Protein 4ONZ (pdb70)

Solvent-accessible surface area: 14057 Å² total

Secondary structure (DSSP, 8-state):
-TT-----BPPTTT--SB-----EEEE---EEEETTSSEEEEEEEEEETTEEEEEEEEE----EEEEEEEESSS---B-SS-SB---SSTTHHHHTTTEEE------TTS-B--EEEE-SS-EEEEEEEBSSSSS-EEEEETTSSHHHHTTTT-----B--EEEEETTEEEE--BTTBB--B-SSSBB-EEBSSSSS-EE---TTS----B---TTSTTSSEEEE-SPEEEETTEEEEEEEEEPPTTTS-TTS-TT-EEEEEEEE-SS-TT-EEEE-SS-SB---SGGG--SS-TT--EEEEEEEEETTEEEEEEEETTTEEEEEEE---GGG--

Foldseek 3Di:
DVLDFDDWFFPPPLPPQFFFDQQWDQALVRGIFSFAHFFWFLWAWFDDPQKIKIWTWGATVHATFTWIDIGNPLRHGTDSDTQFWDHPDDCCCFAPPRIWARDAWAAPVQKIKWIWRCNPQATFIWMWIDRPVRHIHTLAGQACPEPNRPCVRPRFGADAWEWAQDDQWTHGDDAPQWTKWTGWQAIWMWTHNPRGHTYTDADPVRHGHLGGADFAAQQHRIWGFAYHWYAFLQAIKTKTKGAAAPVGYHPVADHRAIAIWIWGAHNNDRSHTDDIDRHGSGGDDDPSLADPVRHSGHKGWHYWTRHPQKIKIWIGGVSHGIGITIGNDCNRRDD

B-factor: mean 26.36, std 9.69, range [12.13, 81.77]

Nearest PDB structures (foldseek):
  4onz-assembly1_A  TM=1.003E+00  e=2.066E-67  Bacteroides ovatus ATCC 8483
  3qc2-assembly1_A  TM=9.804E-01  e=8.019E-49  Bacteroides ovatus ATCC 8483
  3taw-assembly1_A  TM=9.757E-01  e=2.402E-47  Parabacteroides distasonis ATCC 8503
  5a7v-assembly2_B  TM=9.867E-01  e=1.534E-46  Bacteroides thetaiotaomicron
  3qc2-assembly2_B  TM=9.689E-01  e=2.316E-46  Bacteroides ovatus ATCC 8483

Sequence (335 aa):
NNWVIGPFLRPEEGVNPVISPQPTEFYCPRKQQVKWEESDDTFNPAATVKDGKIVVLYRAEDNRTSRVGYAESKDGIEEKRLDNPVLFPAEDNFKDQDWPGGCEDPRVATEDDGLYVLYTAWNRRKKKKARLLAVATSRDLKNNWTKHGLAFDKAYNGRFNNLFCKSGSILTKLKKGGNNQLVIDKVNNGKKYFYWGEHAIYAATSDNLIDWYPVLDEKKNELKIIQPRKGHFDSLLTECGPPAIRTKHGIVLVYNGKNSGKTGDANYPGNAYCAGQLLLDGNDPYKVLDRLDKPFFAPEEAPFEKKSGQYKDGTVFIEGLVYHKKKKLYLYYGCADSQVAVAVCDDVKKLKT

Structure (mmCIF, N/CA/C/O backbone):
data_4ONZ
#
_entry.id   4ONZ
#
_cell.length_a   79.575
_cell.length_b   50.331
_cell.length_c   85.631
_cell.angle_alpha   90.000
_cell.angle_beta   94.380
_cell.angle_gamma   90.000
#
_symmetry.space_group_name_H-M   'C 1 2 1'
#
loop_
_entity.id
_entity.type
_entity.pdbx_description
1 polymer 'putative glycoside hydrolase'
2 non-polymer 'UNKNOWN LIGAND'
3 non-polymer 'CHLORIDE ION'
4 water water
#
loop_
_atom_site.group_PDB
_atom_site.id
_atom_site.type_symbol
_atom_site.label_atom_id
_atom_site.label_alt_id
_atom_site.label_comp_id
_atom_site.label_asym_id
_atom_site.label_entity_id
_atom_site.label_seq_id
_atom_site.pdbx_PDB_ins_code
_atom_site.Cartn_x
_a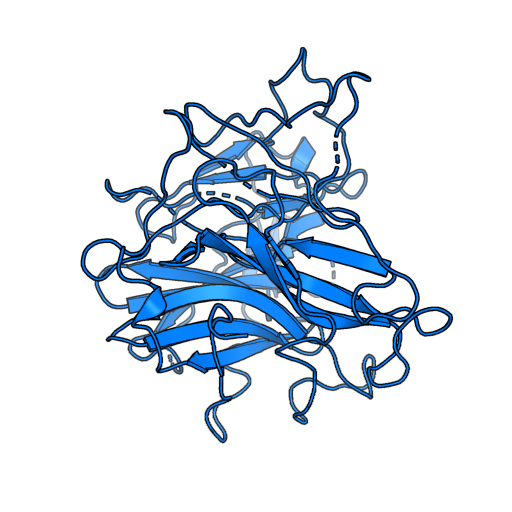tom_site.Cartn_y
_atom_site.Cartn_z
_atom_site.occupancy
_atom_site.B_iso_or_equiv
_atom_site.auth_seq_id
_atom_site.auth_comp_id
_atom_site.auth_asym_id
_atom_site.auth_atom_id
_atom_site.pdbx_PDB_model_num
ATOM 1 N N . ASN A 1 11 ? 3.323 28.808 8.897 1.00 65.44 33 ASN A N 1
ATOM 2 C CA . ASN A 1 11 ? 3.553 27.376 9.270 1.00 66.95 33 ASN A CA 1
ATOM 3 C C . ASN A 1 11 ? 4.171 26.541 8.140 1.00 62.47 33 ASN A C 1
ATOM 4 O O . ASN A 1 11 ? 3.730 25.425 7.860 1.00 63.32 33 ASN A O 1
ATOM 9 N N . ASN A 1 12 ? 5.203 27.093 7.504 1.00 56.46 34 ASN A N 1
ATOM 10 C CA . ASN A 1 12 ? 5.935 26.391 6.447 1.00 51.63 34 ASN A CA 1
ATOM 11 C C . ASN A 1 12 ? 6.877 25.317 7.022 1.00 43.76 34 ASN A C 1
ATOM 12 O O . ASN A 1 12 ? 7.318 24.424 6.298 1.00 43.97 34 ASN A O 1
ATOM 17 N N . TRP A 1 13 ? 7.168 25.416 8.323 1.00 34.13 35 TRP A N 1
ATOM 18 C CA . TRP A 1 13 ? 8.066 24.494 9.022 1.00 30.45 35 TRP A CA 1
ATOM 19 C C . TRP A 1 13 ? 7.377 23.247 9.595 1.00 28.37 35 TRP A C 1
ATOM 20 O O . TRP A 1 13 ? 8.047 22.296 10.004 1.00 27.72 35 TRP A O 1
ATOM 31 N N . VAL A 1 14 ? 6.050 23.254 9.625 1.00 26.75 36 VAL A N 1
ATOM 32 C CA . VAL A 1 14 ? 5.279 22.170 10.227 1.00 27.66 36 VAL A CA 1
ATOM 33 C C . VAL A 1 14 ? 5.381 20.882 9.414 1.00 24.89 36 VAL A C 1
ATOM 34 O O . VAL A 1 14 ? 5.294 20.907 8.198 1.00 24.79 36 VAL A O 1
ATOM 38 N N . ILE A 1 15 ? 5.594 19.762 10.093 1.00 26.10 37 ILE A N 1
ATOM 39 C CA . ILE A 1 15 ? 5.676 18.478 9.411 1.00 25.16 37 ILE A CA 1
ATOM 40 C C . ILE A 1 15 ? 4.255 17.951 9.264 1.00 26.98 37 ILE A C 1
ATOM 41 O O . ILE A 1 15 ? 3.501 17.865 10.243 1.00 28.01 37 ILE A O 1
ATOM 46 N N . GLY A 1 16 ? 3.892 17.616 8.030 1.00 27.99 38 GLY A N 1
ATOM 47 C CA . GLY A 1 16 ? 2.560 17.127 7.719 1.00 27.68 38 GLY A CA 1
ATOM 48 C C . GLY A 1 16 ? 2.091 17.621 6.356 1.00 28.41 38 GLY A C 1
ATOM 49 O O . GLY A 1 16 ? 2.878 18.179 5.601 1.00 30.58 38 GLY A O 1
ATOM 50 N N . PRO A 1 17 ? 0.803 17.426 6.038 1.00 29.10 39 PRO A N 1
ATOM 51 C CA . PRO A 1 17 ? -0.195 16.798 6.903 1.00 28.33 39 PRO A CA 1
ATOM 52 C C . PRO A 1 17 ? -0.077 15.275 6.946 1.00 27.48 39 PRO A C 1
ATOM 53 O O . PRO A 1 17 ? 0.369 14.658 5.970 1.00 28.36 39 PRO A O 1
ATOM 57 N N . PHE A 1 18 ? -0.456 14.688 8.082 1.00 24.34 40 PHE A N 1
ATOM 58 C CA . PHE A 1 18 ? -0.483 13.246 8.249 1.00 22.64 40 PHE A CA 1
ATOM 59 C C . PHE A 1 18 ? -1.925 12.797 8.071 1.00 23.37 40 PHE A C 1
ATOM 60 O O . PHE A 1 18 ? -2.810 13.233 8.812 1.00 22.25 40 PHE A O 1
ATOM 68 N N . LEU A 1 19 ? -2.165 11.936 7.089 1.00 24.15 41 LEU A N 1
ATOM 69 C CA . LEU A 1 19 ? -3.520 11.471 6.799 1.00 25.25 41 LEU A CA 1
ATOM 70 C C . LEU A 1 19 ? -3.688 10.004 7.192 1.00 24.26 41 LEU A C 1
ATOM 71 O O . LEU A 1 19 ? -2.796 9.181 6.950 1.00 22.80 41 LEU A O 1
ATOM 76 N N . ARG A 1 20 ? -4.836 9.689 7.793 1.00 21.69 42 ARG A N 1
ATOM 77 C CA . ARG A 1 20 ? -5.157 8.323 8.192 1.00 23.38 42 ARG A CA 1
ATOM 78 C C . ARG A 1 20 ? -5.564 7.549 6.930 1.00 23.61 42 ARG A C 1
ATOM 79 O O . ARG A 1 20 ? -6.504 7.970 6.255 1.00 23.90 42 ARG A O 1
ATOM 87 N N . PRO A 1 21 ? -4.861 6.442 6.590 1.00 23.23 43 PRO A N 1
ATOM 88 C CA . PRO A 1 21 ? -5.288 5.695 5.396 1.00 24.84 43 PRO A CA 1
ATOM 89 C C . PRO A 1 21 ? -6.657 5.074 5.654 1.00 27.08 43 PRO A C 1
ATOM 90 O O . PRO A 1 21 ? -6.850 4.423 6.686 1.00 26.22 43 PRO A O 1
ATOM 94 N N . GLU A 1 22 ? -7.600 5.273 4.737 1.00 26.97 44 GLU A N 1
ATOM 95 C CA A GLU A 1 22 ? -8.961 4.779 4.941 0.60 28.89 44 GLU A CA 1
ATOM 96 C CA B GLU A 1 22 ? -8.968 4.765 4.906 0.40 29.54 44 GLU A CA 1
ATOM 97 C C . GLU A 1 22 ? -9.031 3.269 5.211 1.00 30.22 44 GLU A C 1
ATOM 98 O O . GLU A 1 22 ? -8.394 2.466 4.533 1.00 32.11 44 GLU A O 1
ATOM 109 N N . GLY A 1 23 ? -9.804 2.918 6.239 1.00 29.78 45 GLY A N 1
ATOM 110 C CA . GLY A 1 23 ? -10.073 1.542 6.625 1.00 30.42 45 GLY A CA 1
ATOM 111 C C . GLY A 1 23 ? -8.989 0.665 7.198 1.00 30.43 45 GLY A C 1
ATOM 112 O O . GLY A 1 23 ? -9.254 -0.499 7.465 1.00 35.46 45 GLY A O 1
ATOM 113 N N . VAL A 1 24 ? -7.782 1.185 7.400 1.00 28.16 46 VAL A N 1
ATOM 114 C CA . VAL A 1 24 ? -6.684 0.338 7.889 1.00 28.32 46 VAL A CA 1
ATOM 115 C C . VAL A 1 24 ? -6.521 0.344 9.405 1.00 24.83 46 VAL A C 1
ATOM 116 O O . VAL A 1 24 ? -5.912 -0.570 9.963 1.00 24.74 46 VAL A O 1
ATOM 120 N N . ASN A 1 25 ? -7.053 1.365 10.073 1.00 23.89 47 ASN A N 1
ATOM 121 C CA . ASN A 1 25 ? -6.862 1.494 11.513 1.00 22.20 47 ASN A CA 1
ATOM 122 C C . ASN A 1 25 ? -7.961 0.896 12.377 1.00 23.27 47 ASN A C 1
ATOM 123 O O . ASN A 1 25 ? -9.134 0.961 12.014 1.00 24.51 47 ASN A O 1
ATOM 128 N N . PRO A 1 26 ? -7.590 0.360 13.556 1.00 22.84 48 PRO A N 1
ATOM 129 C CA . PRO A 1 26 ? -6.239 0.276 14.135 1.00 23.43 48 PRO A CA 1
ATOM 130 C C . PRO A 1 26 ? -5.383 -0.829 13.511 1.00 23.97 48 PRO A C 1
ATOM 131 O O . PRO A 1 26 ? -5.919 -1.839 13.044 1.00 26.47 48 PRO A O 1
ATOM 135 N N . VAL A 1 27 ? -4.067 -0.636 13.504 1.00 23.74 49 VAL A N 1
ATOM 136 C CA . VAL A 1 27 ? -3.141 -1.621 12.930 1.00 24.56 49 VAL A CA 1
ATOM 137 C C . VAL A 1 27 ? -2.661 -2.686 13.938 1.00 23.34 49 VAL A C 1
ATOM 138 O O . VAL A 1 27 ? -2.212 -3.749 13.528 1.00 24.59 49 VAL A O 1
ATOM 142 N N . ILE A 1 28 ? -2.741 -2.398 15.240 1.00 23.33 50 ILE A N 1
ATOM 143 C CA . ILE A 1 28 ? -2.378 -3.358 16.292 1.00 22.37 50 ILE A CA 1
ATOM 144 C C . ILE A 1 28 ? -3.428 -3.275 17.400 1.00 21.83 50 ILE A C 1
ATOM 145 O O . ILE A 1 28 ? -3.660 -2.210 17.961 1.00 19.86 50 ILE A O 1
ATOM 150 N N . SER A 1 29 ? -4.044 -4.414 17.703 1.00 24.05 51 SER A N 1
ATOM 151 C CA . SER A 1 29 ? -5.085 -4.521 18.724 1.00 24.79 51 SER A CA 1
ATOM 152 C C . SER A 1 29 ? -4.747 -5.657 19.694 1.00 21.90 51 SER A C 1
ATOM 153 O O . SER A 1 29 ? -3.961 -6.542 19.356 1.00 20.77 51 SER A O 1
ATOM 156 N N . PRO A 1 30 ? -5.336 -5.629 20.901 1.00 20.76 52 PRO A N 1
ATOM 157 C CA . PRO A 1 30 ? -5.051 -6.674 21.884 1.00 21.59 52 PRO A CA 1
ATOM 158 C C . PRO A 1 30 ? -5.503 -8.071 21.457 1.00 23.80 52 PRO A C 1
ATOM 159 O O . PRO A 1 30 ? -6.427 -8.216 20.642 1.00 23.43 52 PRO A O 1
ATOM 163 N N . GLN A 1 31 ? -4.824 -9.073 22.010 1.00 26.19 53 GLN A N 1
ATOM 164 C CA . GLN A 1 31 ? -5.060 -10.485 21.729 1.00 28.34 53 GLN A CA 1
ATOM 165 C C . GLN A 1 31 ? -4.783 -11.279 23.001 1.00 28.28 53 GLN A C 1
ATOM 166 O O . GLN A 1 31 ? -4.009 -10.827 23.838 1.00 25.08 53 GLN A O 1
ATOM 172 N N . PRO A 1 32 ? -5.352 -12.492 23.124 1.00 29.86 54 PRO A N 1
ATOM 173 C CA . PRO A 1 32 ? -5.114 -13.299 24.327 1.00 28.91 54 PRO A CA 1
ATOM 174 C C . PRO A 1 32 ? -3.823 -14.143 24.276 1.00 27.08 54 PRO A C 1
ATOM 175 O O . PRO A 1 32 ? -3.693 -15.108 25.026 1.00 27.55 54 PRO A O 1
ATOM 179 N N . THR A 1 33 ? -2.881 -13.772 23.411 1.00 26.22 55 THR A N 1
ATOM 180 C CA . THR A 1 33 ? -1.604 -14.479 23.249 1.00 28.20 55 THR A CA 1
ATOM 181 C C . THR A 1 33 ? -0.851 -14.623 24.570 1.00 27.25 55 THR A C 1
ATOM 182 O O . THR A 1 33 ? -0.737 -13.661 25.323 1.00 25.18 55 THR A O 1
ATOM 186 N N . GLU A 1 34 ? -0.312 -15.811 24.828 1.00 28.41 56 GLU A N 1
ATOM 187 C CA . GLU A 1 34 ? 0.418 -16.095 26.069 1.00 28.98 56 GLU A CA 1
ATOM 188 C C . GLU A 1 34 ? 1.925 -16.184 25.899 1.00 28.03 56 GLU A C 1
ATOM 189 O O . GLU A 1 34 ? 2.427 -16.382 24.793 1.00 26.85 56 GLU A O 1
ATOM 195 N N . PHE A 1 35 ? 2.639 -15.977 27.008 1.00 26.95 57 PHE A N 1
ATOM 196 C CA . PHE A 1 35 ? 4.082 -16.213 27.078 1.00 25.73 57 PHE A CA 1
ATOM 197 C C . PHE A 1 35 ? 4.380 -16.586 28.526 1.00 26.42 57 PHE A C 1
ATOM 198 O O . PHE A 1 35 ? 3.603 -16.255 29.430 1.00 25.56 57 PHE A O 1
ATOM 206 N N . TYR A 1 36 ? 5.479 -17.299 28.745 1.00 26.22 58 TYR A N 1
ATOM 207 C CA . TYR A 1 36 ? 5.842 -17.710 30.097 1.00 27.36 58 TYR A CA 1
ATOM 208 C C . TYR A 1 36 ? 6.615 -16.562 30.739 1.00 26.57 58 TYR A C 1
ATOM 209 O O . TYR A 1 36 ? 7.732 -16.257 30.327 1.00 27.00 58 TYR A O 1
ATOM 218 N N . CYS A 1 37 ? 6.005 -15.941 31.744 1.00 25.26 59 CYS A N 1
ATOM 219 C CA . CYS A 1 37 ? 6.588 -14.797 32.439 1.00 24.36 59 CYS A CA 1
ATOM 220 C C . CYS A 1 37 ? 7.583 -15.261 33.487 1.00 22.80 59 CYS A C 1
ATOM 221 O O . CYS A 1 37 ? 7.218 -16.016 34.382 1.00 21.60 59 CYS A O 1
ATOM 224 N N . PRO A 1 38 ? 8.836 -14.786 33.399 1.00 23.93 60 PRO A N 1
ATOM 225 C CA . PRO A 1 38 ? 9.857 -15.186 34.378 1.00 25.47 60 PRO A CA 1
ATOM 226 C C . PRO A 1 38 ? 9.644 -14.552 35.760 1.00 24.87 60 PRO A C 1
ATOM 227 O O . PRO A 1 38 ? 10.179 -15.051 36.750 1.00 28.04 60 PRO A O 1
ATOM 239 N N . ARG A 1 40 ? 6.316 -13.651 37.097 1.00 23.46 62 ARG A N 1
ATOM 240 C CA . ARG A 1 40 ? 5.128 -14.334 37.640 1.00 25.89 62 ARG A CA 1
ATOM 241 C C . ARG A 1 40 ? 5.295 -15.855 37.657 1.00 26.96 62 ARG A C 1
ATOM 242 O O . ARG A 1 40 ? 4.523 -16.544 38.311 1.00 28.67 62 ARG A O 1
ATOM 250 N N . LYS A 1 41 ? 6.244 -16.363 36.874 1.00 26.22 63 LYS A N 1
ATOM 251 C CA . LYS A 1 41 ? 6.542 -17.789 36.810 1.00 28.16 63 LYS A CA 1
ATOM 252 C C . LYS A 1 41 ? 5.289 -18.573 36.445 1.00 29.85 63 LYS A C 1
ATOM 253 O O . LYS A 1 41 ? 4.931 -19.545 37.107 1.00 29.00 63 LYS A O 1
ATOM 259 N N . GLN A 1 42 ? 4.632 -18.112 35.382 1.00 27.91 64 GLN A N 1
ATOM 260 C CA . GLN A 1 42 ? 3.418 -18.723 34.862 1.00 30.17 64 GLN A CA 1
ATOM 261 C C . GLN A 1 42 ? 3.076 -18.107 33.516 1.00 27.69 64 GLN A C 1
ATOM 262 O O . GLN A 1 42 ? 3.630 -17.068 33.142 1.00 25.03 64 GLN A O 1
ATOM 268 N N . GLN A 1 43 ? 2.150 -18.741 32.797 1.00 28.14 65 GLN A N 1
ATOM 269 C CA . GLN A 1 43 ? 1.702 -18.231 31.505 1.00 26.55 65 GLN A CA 1
ATOM 270 C C . GLN A 1 43 ? 0.912 -16.946 31.754 1.00 25.29 65 GLN A C 1
ATOM 271 O O . GLN A 1 43 ? 0.062 -16.892 32.641 1.00 23.31 65 GLN A O 1
ATOM 277 N N . VAL A 1 44 ? 1.195 -15.918 30.958 1.00 24.42 66 VAL A N 1
ATOM 278 C CA . VAL A 1 44 ? 0.564 -14.614 31.116 1.00 22.74 66 VAL A CA 1
ATOM 279 C C . VAL A 1 44 ? 0.063 -14.115 29.770 1.00 22.96 66 VAL A C 1
ATOM 280 O O . VAL A 1 44 ? 0.783 -14.207 28.772 1.00 22.43 66 VAL A O 1
ATOM 284 N N . LYS A 1 45 ? -1.178 -13.624 29.747 1.00 23.84 67 LYS A N 1
ATOM 285 C CA . LYS A 1 45 ? -1.778 -13.038 28.541 1.00 25.04 67 LYS A CA 1
ATOM 286 C C . LYS A 1 45 ? -1.284 -11.594 28.534 1.00 23.03 67 LYS A C 1
ATOM 287 O O . LYS A 1 45 ? -1.968 -10.676 28.970 1.00 20.42 67 LYS A O 1
ATOM 293 N N . TRP A 1 46 ? -0.075 -11.432 28.013 1.00 22.10 68 TRP A N 1
ATOM 294 C CA . TRP A 1 46 ? 0.665 -10.177 28.090 1.00 20.78 68 TRP A CA 1
ATOM 295 C C . TRP A 1 46 ? 0.162 -8.988 27.257 1.00 20.56 68 TRP A C 1
ATOM 296 O O . TRP A 1 46 ? 0.613 -7.866 27.470 1.00 20.91 68 TRP A O 1
ATOM 307 N N . GLU A 1 47 ? -0.752 -9.224 26.320 1.00 21.58 69 GLU A N 1
ATOM 308 C CA . GLU A 1 47 ? -1.287 -8.150 25.466 1.00 20.99 69 GLU A CA 1
ATOM 309 C C . GLU A 1 47 ? -2.807 -8.236 25.338 1.00 22.20 69 GLU A C 1
ATOM 310 O O . GLU A 1 47 ? -3.379 -7.825 24.335 1.00 21.57 69 GLU A O 1
ATOM 316 N N . GLU A 1 48 ? -3.451 -8.736 26.388 1.00 24.41 70 GLU A N 1
ATOM 317 C CA . GLU A 1 48 ? -4.889 -8.968 26.380 1.00 27.31 70 GLU A CA 1
ATOM 318 C C . GLU A 1 48 ? -5.742 -7.713 26.537 1.00 25.99 70 GLU A C 1
ATOM 319 O O . GLU A 1 48 ? -6.840 -7.656 25.988 1.00 28.67 70 GLU A O 1
ATOM 325 N N . SER A 1 49 ? -5.241 -6.712 27.255 1.00 25.14 71 SER A N 1
ATOM 326 C CA . SER A 1 49 ? -6.016 -5.492 27.558 1.00 27.60 71 SER A CA 1
ATOM 327 C C . SER A 1 49 ? -5.824 -4.348 26.587 1.00 25.89 71 SER A C 1
ATOM 328 O O . SER A 1 49 ? -6.794 -3.727 26.166 1.00 26.65 71 SER A O 1
ATOM 331 N N . ASP A 1 50 ? -4.568 -4.048 26.257 1.00 23.78 72 ASP A N 1
ATOM 332 C CA A ASP A 1 50 ? -4.279 -2.959 25.331 0.50 22.23 72 ASP A CA 1
ATOM 333 C CA B ASP A 1 50 ? -4.220 -2.891 25.421 0.50 21.78 72 ASP A CA 1
ATOM 334 C C . ASP A 1 50 ? -2.931 -3.121 24.644 1.00 21.33 72 ASP A C 1
ATOM 335 O O . ASP A 1 50 ? -2.032 -3.794 25.142 1.00 19.04 72 ASP A O 1
ATOM 344 N N . THR A 1 51 ? -2.833 -2.531 23.457 1.00 18.80 73 THR A N 1
ATOM 345 C CA . THR A 1 51 ? -1.623 -2.573 22.630 1.00 17.99 73 THR A CA 1
ATOM 346 C C . THR A 1 51 ? -1.542 -1.146 22.120 1.00 18.51 73 THR A C 1
ATOM 347 O O . THR A 1 51 ? -2.267 -0.771 21.219 1.00 18.00 73 THR A O 1
ATOM 351 N N . PHE A 1 52 ? -0.675 -0.342 22.713 1.00 19.34 74 PHE A N 1
ATOM 352 C CA . PHE A 1 52 ? -0.682 1.088 22.418 1.00 17.56 74 PHE A CA 1
ATOM 353 C C . PHE A 1 52 ? 0.704 1.724 22.549 1.00 17.12 74 PHE A C 1
ATOM 354 O O . PHE A 1 52 ? 1.707 1.039 22.385 1.00 17.26 74 PHE A O 1
ATOM 362 N N . ASN A 1 53 ? 0.736 3.033 22.783 1.00 16.73 75 ASN A N 1
ATOM 363 C CA . ASN A 1 53 ? 1.943 3.830 22.965 1.00 18.05 75 ASN A CA 1
ATOM 364 C C . ASN A 1 53 ? 3.173 3.187 22.352 1.00 18.73 75 ASN A C 1
ATOM 365 O O . ASN A 1 53 ? 4.000 2.615 23.060 1.00 18.76 75 ASN A O 1
ATOM 370 N N . PRO A 1 54 ? 3.277 3.273 21.003 1.00 16.07 76 PRO A N 1
ATOM 371 C CA . PRO A 1 54 ? 4.300 2.587 20.245 1.00 17.23 76 PRO A CA 1
ATOM 372 C C . PRO A 1 54 ? 5.523 3.389 19.807 1.00 17.45 76 PRO A C 1
ATOM 373 O O . PRO A 1 54 ? 5.400 4.556 19.436 1.00 18.76 76 PRO A O 1
ATOM 377 N N . ALA A 1 55 ? 6.688 2.745 19.857 1.00 16.23 77 ALA A N 1
ATOM 378 C CA . ALA A 1 55 ? 7.881 3.293 19.246 1.00 16.17 77 ALA A CA 1
ATOM 379 C C . ALA A 1 55 ? 7.821 2.737 17.827 1.00 17.02 77 ALA A C 1
ATOM 380 O O . ALA A 1 55 ? 7.072 1.791 17.568 1.00 18.05 77 ALA A O 1
ATOM 382 N N . ALA A 1 56 ? 8.561 3.342 16.900 1.00 18.48 78 ALA A N 1
ATOM 383 C CA . ALA A 1 56 ? 8.674 2.800 15.543 1.00 20.07 78 ALA A CA 1
ATOM 384 C C . ALA A 1 56 ? 10.064 3.078 14.988 1.00 20.45 78 ALA A C 1
ATOM 385 O O . ALA A 1 56 ? 10.674 4.107 15.290 1.00 23.58 78 ALA A O 1
ATOM 387 N N . THR A 1 57 ? 10.568 2.149 14.187 1.00 20.14 79 THR A N 1
ATOM 388 C CA . THR A 1 57 ? 11.879 2.307 13.576 1.00 21.46 79 THR A CA 1
ATOM 389 C C . THR A 1 57 ? 11.894 1.484 12.285 1.00 21.71 79 THR A C 1
ATOM 390 O O . THR A 1 57 ? 10.864 0.933 11.888 1.00 20.97 79 THR A O 1
ATOM 394 N N . VAL A 1 58 ? 13.040 1.430 11.625 1.00 23.21 80 VAL A N 1
ATOM 395 C CA . VAL A 1 58 ? 13.184 0.680 10.384 1.00 25.48 80 VAL A CA 1
ATOM 396 C C . VAL A 1 58 ? 14.397 -0.229 10.501 1.00 26.47 80 VAL A C 1
ATOM 397 O O . VAL A 1 58 ? 15.380 0.125 11.147 1.00 25.95 80 VAL A O 1
ATOM 401 N N . LYS A 1 59 ? 14.309 -1.404 9.888 1.00 27.10 81 LYS A N 1
ATOM 402 C CA . LYS A 1 59 ? 15.424 -2.337 9.818 1.00 27.70 81 LYS A CA 1
ATOM 403 C C . LYS A 1 59 ? 15.275 -3.166 8.550 1.00 28.16 81 LYS A C 1
ATOM 404 O O . LYS A 1 59 ? 14.195 -3.687 8.277 1.00 27.19 81 LYS A O 1
ATOM 410 N N . ASP A 1 60 ? 16.346 -3.254 7.772 1.00 31.41 82 ASP A N 1
ATOM 411 C CA . ASP A 1 60 ? 16.358 -4.087 6.564 1.00 34.26 82 ASP A CA 1
ATOM 412 C C . ASP A 1 60 ? 15.172 -3.797 5.652 1.00 34.68 82 ASP A C 1
ATOM 413 O O . ASP A 1 60 ? 14.501 -4.714 5.174 1.00 37.92 82 ASP A O 1
ATOM 418 N N . GLY A 1 61 ? 14.903 -2.514 5.436 1.00 33.23 83 GLY A N 1
ATOM 419 C CA . GLY A 1 61 ? 13.804 -2.086 4.570 1.00 34.18 83 GLY A CA 1
ATOM 420 C C . GLY A 1 61 ? 12.394 -2.280 5.106 1.00 33.34 83 GLY A C 1
ATOM 421 O O . GLY A 1 61 ? 11.428 -2.015 4.391 1.00 32.92 83 GLY A O 1
ATOM 422 N N . LYS A 1 62 ? 12.265 -2.731 6.354 1.00 30.52 84 LYS A N 1
ATOM 423 C CA . LYS A 1 62 ? 10.966 -2.949 6.964 1.00 31.28 84 LYS A CA 1
ATOM 424 C C . LYS A 1 62 ? 10.724 -2.028 8.153 1.00 27.28 84 LYS A C 1
ATOM 425 O O . LYS A 1 62 ? 11.642 -1.694 8.885 1.00 26.78 84 LYS A O 1
ATOM 431 N N . ILE A 1 63 ? 9.468 -1.641 8.324 1.00 24.86 85 ILE A N 1
ATOM 432 C CA . ILE A 1 63 ? 9.045 -0.833 9.444 1.00 23.57 85 ILE A CA 1
ATOM 433 C C . ILE A 1 63 ? 8.797 -1.778 10.618 1.00 24.52 85 ILE A C 1
ATOM 434 O O . ILE A 1 63 ? 8.163 -2.833 10.462 1.00 24.79 85 ILE A O 1
ATOM 439 N N . VAL A 1 64 ? 9.320 -1.408 11.781 1.00 21.75 86 VAL A N 1
ATOM 440 C CA . VAL A 1 64 ? 9.118 -2.192 12.989 1.00 21.74 86 VAL A CA 1
ATOM 441 C C . VAL A 1 64 ? 8.443 -1.309 14.019 1.00 20.86 86 VAL A C 1
ATOM 442 O O . VAL A 1 64 ? 8.886 -0.187 14.264 1.00 19.80 86 VAL A O 1
ATOM 446 N N . VAL A 1 65 ? 7.358 -1.814 14.598 1.00 21.46 87 VAL A N 1
ATOM 447 C CA . VAL A 1 65 ? 6.614 -1.104 15.619 1.00 20.07 87 VAL A CA 1
ATOM 448 C C . VAL A 1 65 ? 6.780 -1.887 16.910 1.00 19.11 87 VAL A C 1
ATOM 449 O O . VAL A 1 65 ? 6.548 -3.096 16.949 1.00 21.11 87 VAL A O 1
ATOM 453 N N . LEU A 1 66 ? 7.217 -1.184 17.952 1.00 19.04 88 LEU A N 1
ATOM 454 C CA . LEU A 1 66 ? 7.462 -1.756 19.271 1.00 18.78 88 LEU A CA 1
ATOM 455 C C . LEU A 1 66 ? 6.397 -1.149 20.192 1.00 18.02 88 LEU A C 1
ATOM 456 O O . LEU A 1 66 ? 6.489 -0.002 20.614 1.00 16.31 88 LEU A O 1
ATOM 461 N N . TYR A 1 67 ? 5.373 -1.931 20.480 1.00 16.96 89 TYR A N 1
ATOM 462 C CA . TYR A 1 67 ? 4.218 -1.429 21.204 1.00 16.66 89 TYR A CA 1
ATOM 463 C C . TYR A 1 67 ? 4.139 -1.785 22.675 1.00 16.77 89 TYR A C 1
ATOM 464 O O . TYR A 1 67 ? 4.517 -2.869 23.078 1.00 16.16 89 TYR A O 1
ATOM 473 N N . ARG A 1 68 ? 3.638 -0.843 23.475 1.00 15.47 90 ARG A N 1
ATOM 474 C CA . ARG A 1 68 ? 3.333 -1.120 24.857 1.00 15.54 90 ARG A CA 1
ATOM 475 C C . ARG A 1 68 ? 2.133 -2.067 24.921 1.00 16.92 90 ARG A C 1
ATOM 476 O O . ARG A 1 68 ? 1.115 -1.819 24.276 1.00 17.98 90 ARG A O 1
ATOM 484 N N . ALA A 1 69 ? 2.253 -3.135 25.704 1.00 14.84 91 ALA A N 1
ATOM 485 C CA . ALA A 1 69 ? 1.178 -4.103 25.871 1.00 16.23 91 ALA A CA 1
ATOM 486 C C . ALA A 1 69 ? 0.905 -4.311 27.342 1.00 17.82 91 ALA A C 1
ATOM 487 O O . ALA A 1 69 ? 1.850 -4.423 28.129 1.00 15.05 91 ALA A O 1
ATOM 489 N N . GLU A 1 70 ? -0.376 -4.365 27.714 1.00 19.93 92 GLU A N 1
ATOM 490 C CA . GLU A 1 70 ? -0.762 -4.636 29.098 1.00 22.25 92 GLU A CA 1
ATOM 491 C C . GLU A 1 70 ? -1.578 -5.915 29.222 1.00 25.10 92 GLU A C 1
ATOM 492 O O . GLU A 1 70 ? -2.425 -6.217 28.368 1.00 25.53 92 GLU A O 1
ATOM 498 N N . ASP A 1 71 ? -1.310 -6.642 30.306 1.00 28.89 93 ASP A N 1
ATOM 499 C CA . ASP A 1 71 ? -1.997 -7.897 30.629 1.00 37.31 93 ASP A CA 1
ATOM 500 C C . ASP A 1 71 ? -3.263 -7.620 31.462 1.00 40.70 93 ASP A C 1
ATOM 501 O O . ASP A 1 71 ? -3.645 -6.457 31.644 1.00 40.29 93 ASP A O 1
ATOM 506 N N . ASN A 1 72 ? -3.912 -8.683 31.939 1.00 51.26 94 ASN A N 1
ATOM 507 C CA . ASN A 1 72 ? -5.106 -8.576 32.789 1.00 60.01 94 ASN A CA 1
ATOM 508 C C . ASN A 1 72 ? -4.845 -7.800 34.083 1.00 62.68 94 ASN A C 1
ATOM 509 O O . ASN A 1 72 ? -4.313 -8.342 35.055 1.00 66.46 94 ASN A O 1
ATOM 514 N N . ARG A 1 80 ? -1.652 -4.006 36.801 1.00 43.95 102 ARG A N 1
ATOM 515 C CA . ARG A 1 80 ? -1.183 -4.556 35.525 1.00 36.47 102 ARG A CA 1
ATOM 516 C C . ARG A 1 80 ? 0.327 -4.460 35.348 1.00 28.62 102 ARG A C 1
ATOM 517 O O . ARG A 1 80 ? 0.997 -3.748 36.081 1.00 29.17 102 ARG A O 1
ATOM 525 N N . THR A 1 81 ? 0.846 -5.194 34.367 1.00 23.55 103 THR A N 1
ATOM 526 C CA . THR A 1 81 ? 2.266 -5.153 34.024 1.00 19.71 103 THR A CA 1
ATOM 527 C C . THR A 1 81 ? 2.379 -4.784 32.542 1.00 19.92 103 THR A C 1
ATOM 528 O O . THR A 1 81 ? 1.658 -5.332 31.706 1.00 19.38 103 THR A O 1
ATOM 532 N N . SER A 1 82 ? 3.259 -3.834 32.238 1.00 18.68 104 SER A N 1
ATOM 533 C CA . SER A 1 82 ? 3.517 -3.416 30.854 1.00 18.37 104 SER A CA 1
ATOM 534 C C . SER A 1 82 ? 4.719 -4.156 30.285 1.00 17.31 104 SER A C 1
ATOM 535 O O . SER A 1 82 ? 5.746 -4.330 30.962 1.00 17.34 104 SER A O 1
ATOM 538 N N . ARG A 1 83 ? 4.578 -4.606 29.045 1.00 17.54 105 ARG A N 1
ATOM 539 C CA . ARG A 1 83 ? 5.671 -5.241 28.318 1.00 17.41 105 ARG A CA 1
ATOM 540 C C . ARG A 1 83 ? 5.671 -4.689 26.886 1.00 16.79 105 ARG A C 1
ATOM 541 O O . ARG A 1 83 ? 4.662 -4.169 26.413 1.00 20.14 105 ARG A O 1
ATOM 549 N N . VAL A 1 84 ? 6.801 -4.789 26.200 1.00 16.79 106 VAL A N 1
ATOM 550 C CA . VAL A 1 84 ? 6.917 -4.277 24.834 1.00 16.03 106 VAL A CA 1
ATOM 551 C C . VAL A 1 84 ? 6.856 -5.404 23.794 1.00 16.42 106 VAL A C 1
ATOM 552 O O . VAL A 1 84 ? 7.604 -6.377 23.869 1.00 15.97 106 VAL A O 1
ATOM 556 N N . GLY A 1 85 ? 5.950 -5.244 22.837 1.00 17.08 107 GLY A N 1
ATOM 557 C CA . GLY A 1 85 ? 5.760 -6.204 21.751 1.00 17.11 107 GLY A CA 1
ATOM 558 C C . GLY A 1 85 ? 6.454 -5.732 20.493 1.00 17.21 107 GLY A C 1
ATOM 559 O O . GLY A 1 85 ? 6.754 -4.551 20.344 1.00 18.31 107 GLY A O 1
ATOM 560 N N . TYR A 1 86 ? 6.656 -6.664 19.573 1.00 18.64 108 TYR A N 1
ATOM 561 C CA . TYR A 1 86 ? 7.313 -6.422 18.298 1.00 19.87 108 TYR A CA 1
ATOM 562 C C . TYR A 1 86 ? 6.344 -6.728 17.156 1.00 21.05 108 TYR A C 1
ATOM 563 O O . TYR A 1 86 ? 5.675 -7.760 17.165 1.00 22.37 108 TYR A O 1
ATOM 572 N N . ALA A 1 87 ? 6.257 -5.804 16.202 1.00 20.43 109 ALA A N 1
ATOM 573 C CA . ALA A 1 87 ? 5.475 -5.987 14.985 1.00 22.13 109 ALA A CA 1
ATOM 574 C C . ALA A 1 87 ? 6.354 -5.530 13.821 1.00 23.85 109 ALA A C 1
ATOM 575 O O . ALA A 1 87 ? 7.038 -4.509 13.916 1.00 23.41 109 ALA A O 1
ATOM 577 N N . GLU A 1 88 ? 6.339 -6.307 12.742 1.00 26.09 110 GLU A N 1
ATOM 578 C CA . GLU A 1 88 ? 7.144 -6.054 11.550 1.00 27.38 110 GLU A CA 1
ATOM 579 C C . GLU A 1 88 ? 6.206 -5.805 10.363 1.00 27.06 110 GLU A C 1
ATOM 580 O O . GLU A 1 88 ? 5.184 -6.483 10.226 1.00 26.91 110 GLU A O 1
ATOM 586 N N . SER A 1 89 ? 6.556 -4.838 9.510 1.00 26.30 111 SER A N 1
ATOM 587 C CA . SER A 1 89 ? 5.685 -4.415 8.422 1.00 28.31 111 SER A CA 1
ATOM 588 C C . SER A 1 89 ? 6.413 -4.034 7.140 1.00 31.77 111 SER A C 1
ATOM 589 O O . SER A 1 89 ? 7.349 -3.241 7.154 1.00 29.50 111 SER A O 1
ATOM 592 N N . LYS A 1 90 ? 5.928 -4.572 6.024 1.00 36.04 112 LYS A N 1
ATOM 593 C CA . LYS A 1 90 ? 6.495 -4.306 4.706 1.00 39.46 112 LYS A CA 1
ATOM 594 C C . LYS A 1 90 ? 6.147 -2.907 4.212 1.00 37.31 112 LYS A C 1
ATOM 595 O O . LYS A 1 90 ? 6.991 -2.210 3.646 1.00 37.24 112 LYS A O 1
ATOM 601 N N . ASP A 1 91 ? 4.893 -2.517 4.447 1.00 34.05 113 ASP A N 1
ATOM 602 C CA . ASP A 1 91 ? 4.311 -1.268 3.944 1.00 34.84 113 ASP A CA 1
ATOM 603 C C . ASP A 1 91 ? 3.898 -0.236 5.010 1.00 31.45 113 ASP A C 1
ATOM 604 O O . ASP A 1 91 ? 3.410 0.843 4.667 1.00 29.84 113 ASP A O 1
ATOM 609 N N . GLY A 1 92 ? 4.081 -0.569 6.286 1.00 27.89 114 GLY A N 1
ATOM 610 C CA . GLY A 1 92 ? 3.715 0.329 7.382 1.00 27.42 114 GLY A CA 1
ATOM 611 C C . GLY A 1 92 ? 2.288 0.145 7.869 1.00 27.08 114 GLY A C 1
ATOM 612 O O . GLY A 1 92 ? 1.887 0.791 8.841 1.00 26.74 114 GLY A O 1
ATOM 613 N N . ILE A 1 93 ? 1.546 -0.759 7.218 1.00 26.45 115 ILE A N 1
ATOM 614 C CA . ILE A 1 93 ? 0.128 -1.010 7.504 1.00 29.24 115 ILE A CA 1
ATOM 615 C C . ILE A 1 93 ? -0.096 -2.421 8.050 1.00 30.96 115 ILE A C 1
ATOM 616 O O . ILE A 1 93 ? -0.626 -2.585 9.143 1.00 31.12 115 ILE A O 1
ATOM 621 N N . GLU A 1 94 ? 0.278 -3.432 7.268 1.00 32.78 116 GLU A N 1
ATOM 622 C CA A GLU A 1 94 ? 0.135 -4.816 7.709 0.50 34.42 116 GLU A CA 1
ATOM 623 C CA B GLU A 1 94 ? 0.171 -4.834 7.674 0.50 35.16 116 GLU A CA 1
ATOM 624 C C . GLU A 1 94 ? 1.228 -5.126 8.735 1.00 34.42 116 GLU A C 1
ATOM 625 O O . GLU A 1 94 ? 2.378 -4.740 8.567 1.00 36.77 116 GLU A O 1
ATOM 644 N N . LYS A 1 96 ? 3.129 -8.066 11.262 1.00 28.60 118 LYS A N 1
ATOM 645 C CA . LYS A 1 96 ? 3.422 -9.458 11.604 1.00 30.65 118 LYS A CA 1
ATOM 646 C C . LYS A 1 96 ? 4.009 -9.391 13.011 1.00 30.09 118 LYS A C 1
ATOM 647 O O . LYS A 1 96 ? 5.095 -8.835 13.204 1.00 28.81 118 LYS A O 1
ATOM 653 N N . ARG A 1 97 ? 3.291 -9.948 13.985 1.00 27.74 119 ARG A N 1
ATOM 654 C CA . ARG A 1 97 ? 3.684 -9.871 15.392 1.00 28.34 119 ARG A CA 1
ATOM 655 C C . ARG A 1 97 ? 4.279 -11.161 15.955 1.00 29.25 119 ARG A C 1
ATOM 656 O O . ARG A 1 97 ? 3.957 -1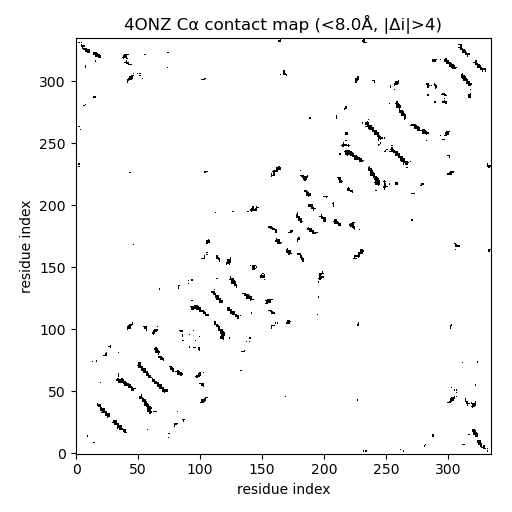2.246 15.500 1.00 29.06 119 ARG A O 1
ATOM 664 N N . LEU A 1 98 ? 5.161 -11.019 16.944 1.00 30.04 120 LEU A N 1
ATOM 665 C CA . LEU A 1 98 ? 5.760 -12.160 17.631 1.00 31.12 120 LEU A CA 1
ATOM 666 C C . LEU A 1 98 ? 4.857 -12.533 18.797 1.00 34.72 120 LEU A C 1
ATOM 667 O O . LEU A 1 98 ? 4.246 -11.658 19.430 1.00 32.02 120 LEU A O 1
ATOM 672 N N . ASP A 1 99 ? 4.784 -13.828 19.086 1.00 33.19 121 ASP A N 1
ATOM 673 C CA . ASP A 1 99 ? 3.968 -14.327 20.196 1.00 35.48 121 ASP A CA 1
ATOM 674 C C . ASP A 1 99 ? 4.527 -13.979 21.573 1.00 33.67 121 ASP A C 1
ATOM 675 O O . ASP A 1 99 ? 3.788 -14.007 22.555 1.00 33.57 121 ASP A O 1
ATOM 680 N N . ASN A 1 100 ? 5.823 -13.690 21.653 1.00 29.09 122 ASN A N 1
ATOM 681 C CA . ASN A 1 100 ? 6.441 -13.299 22.915 1.00 28.96 122 ASN A CA 1
ATOM 682 C C . ASN A 1 100 ? 6.836 -11.832 22.901 1.00 26.40 122 ASN A C 1
ATOM 683 O O . ASN A 1 100 ? 7.272 -11.324 21.871 1.00 24.97 122 ASN A O 1
ATOM 688 N N . PRO A 1 101 ? 6.727 -11.152 24.059 1.00 23.91 123 PRO A N 1
ATOM 689 C CA . PRO A 1 101 ? 7.143 -9.753 24.108 1.00 22.70 123 PRO A CA 1
ATOM 690 C C . PRO A 1 101 ? 8.653 -9.688 24.031 1.00 21.38 123 PRO A C 1
ATOM 691 O O . PRO A 1 101 ? 9.322 -10.691 24.304 1.00 22.33 123 PRO A O 1
ATOM 695 N N . VAL A 1 102 ? 9.192 -8.527 23.679 1.00 20.66 124 VAL A N 1
ATOM 696 C CA . VAL A 1 102 ? 10.646 -8.386 23.529 1.00 19.08 124 VAL A CA 1
ATOM 697 C C . VAL A 1 102 ? 11.339 -7.584 24.627 1.00 18.49 124 VAL A C 1
ATOM 698 O O . VAL A 1 102 ? 12.569 -7.539 24.659 1.00 18.16 124 VAL A O 1
ATOM 702 N N . LEU A 1 103 ? 10.572 -6.924 25.499 1.00 17.87 125 LEU A N 1
ATOM 703 C CA . LEU A 1 103 ? 11.135 -6.216 26.658 1.00 16.28 125 LEU A CA 1
ATOM 704 C C . LEU A 1 103 ? 10.108 -6.363 27.765 1.00 15.96 125 LEU A C 1
ATOM 705 O O . LEU A 1 103 ? 8.943 -5.995 27.597 1.00 15.82 125 LEU A O 1
ATOM 710 N N . PHE A 1 104 ? 10.548 -6.912 28.885 1.00 16.97 126 PHE A N 1
ATOM 711 C CA . PHE A 1 104 ? 9.662 -7.224 29.990 1.00 17.75 126 PHE A CA 1
ATOM 712 C C . PHE A 1 104 ? 10.435 -7.394 31.283 1.00 18.62 126 PHE A C 1
ATOM 713 O O . PHE A 1 104 ? 11.653 -7.579 31.251 1.00 19.58 126 PHE A O 1
ATOM 721 N N . PRO A 1 105 ? 9.738 -7.323 32.432 1.00 19.57 127 PRO A N 1
ATOM 722 C CA . PRO A 1 105 ? 10.464 -7.589 33.668 1.00 20.61 127 PRO A CA 1
ATOM 723 C C . PRO A 1 105 ? 10.952 -9.039 33.642 1.00 21.14 127 PRO A C 1
ATOM 724 O O . PRO A 1 105 ? 10.202 -9.927 33.245 1.00 20.81 127 PRO A O 1
ATOM 728 N N . ALA A 1 106 ? 12.211 -9.251 34.016 1.00 20.63 128 ALA A N 1
ATOM 729 C CA . ALA A 1 106 ? 12.829 -10.569 33.941 1.00 21.97 128 ALA A CA 1
ATOM 730 C C . ALA A 1 106 ? 13.759 -10.850 35.117 1.00 21.85 128 ALA A C 1
ATOM 731 O O . ALA A 1 106 ? 13.874 -10.045 36.039 1.00 20.53 128 ALA A O 1
ATOM 733 N N . GLU A 1 107 ? 14.382 -12.029 35.096 1.00 22.58 129 GLU A N 1
ATOM 734 C CA . GLU A 1 107 ? 15.324 -12.426 36.131 1.00 25.55 129 GLU A CA 1
ATOM 735 C C . GLU A 1 107 ? 16.675 -11.824 35.778 1.00 24.57 129 GLU A C 1
ATOM 736 O O . GLU A 1 107 ? 17.563 -12.499 35.265 1.00 24.45 129 GLU A O 1
ATOM 742 N N . ASP A 1 108 ? 16.800 -10.532 36.054 1.00 22.66 130 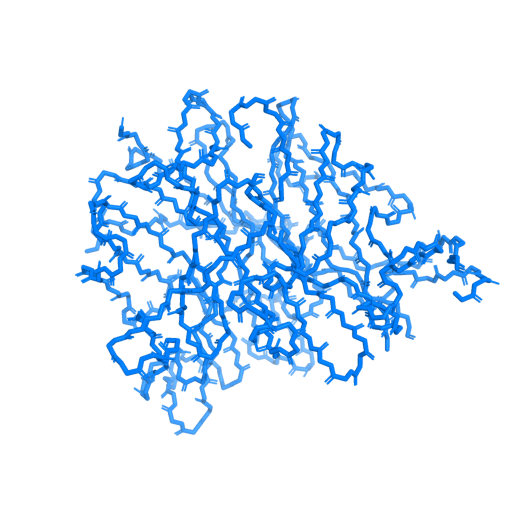ASP A N 1
ATOM 743 C CA . ASP A 1 108 ? 17.989 -9.768 35.715 1.00 24.49 130 ASP A CA 1
ATOM 744 C C . ASP A 1 108 ? 18.335 -8.829 36.867 1.00 24.49 130 ASP A C 1
ATOM 745 O O . ASP A 1 108 ? 17.736 -8.922 37.943 1.00 23.84 130 ASP A O 1
ATOM 750 N N . ASN A 1 109 ? 19.266 -7.907 36.637 1.00 24.84 131 ASN A N 1
ATOM 751 C CA . ASN A 1 109 ? 19.707 -6.976 37.685 1.00 26.36 131 ASN A CA 1
ATOM 752 C C . ASN A 1 109 ? 18.983 -5.635 37.692 1.00 24.35 131 ASN A C 1
ATOM 753 O O . ASN A 1 109 ? 19.520 -4.650 38.182 1.00 24.98 131 ASN A O 1
ATOM 758 N N . PHE A 1 110 ? 17.756 -5.606 37.172 1.00 22.26 132 PHE A N 1
ATOM 759 C CA . PHE A 1 110 ? 16.973 -4.373 37.092 1.00 21.98 132 PHE A CA 1
ATOM 760 C C . PHE A 1 110 ? 15.581 -4.542 37.705 1.00 21.47 132 PHE A C 1
ATOM 761 O O . PHE A 1 110 ? 14.653 -3.792 37.393 1.00 20.98 132 PHE A O 1
ATOM 769 N N . LYS A 1 111 ? 15.453 -5.501 38.618 1.00 21.46 133 LYS A N 1
ATOM 770 C CA . LYS A 1 111 ? 14.165 -5.783 39.242 1.00 21.93 133 LYS A CA 1
ATOM 771 C C . LYS A 1 111 ? 13.688 -4.609 40.088 1.00 20.85 133 LYS A C 1
ATOM 772 O O . LYS A 1 111 ? 12.493 -4.359 40.191 1.00 20.31 133 LYS A O 1
ATOM 778 N N . ASP A 1 112 ? 14.627 -3.892 40.695 1.00 20.96 134 ASP A N 1
ATOM 779 C CA . ASP A 1 112 ? 14.278 -2.732 41.510 1.00 22.30 134 ASP A CA 1
ATOM 780 C C . ASP A 1 112 ? 13.572 -1.649 40.689 1.00 19.69 134 ASP A C 1
ATOM 781 O O . ASP A 1 112 ? 12.777 -0.888 41.231 1.00 18.25 134 ASP A O 1
ATOM 786 N N . GLN A 1 113 ? 13.849 -1.621 39.384 1.00 19.81 135 GLN A N 1
ATOM 787 C CA . GLN A 1 113 ? 13.330 -0.602 38.460 1.00 18.89 135 GLN A CA 1
ATOM 788 C C . GLN A 1 113 ? 12.014 -0.941 37.775 1.00 19.29 135 GLN A C 1
ATOM 789 O O . GLN A 1 113 ? 11.164 -0.057 37.631 1.00 18.81 135 GLN A O 1
ATOM 795 N N . ASP A 1 114 ? 11.840 -2.200 37.358 1.00 19.06 136 ASP A N 1
ATOM 796 C CA . ASP A 1 114 ? 10.649 -2.594 36.595 1.00 18.93 136 ASP A CA 1
ATOM 797 C C . ASP A 1 114 ? 9.774 -3.720 37.172 1.00 19.03 136 ASP A C 1
ATOM 798 O O . ASP A 1 114 ? 8.823 -4.143 36.524 1.00 16.96 136 ASP A O 1
ATOM 803 N N . TRP A 1 115 ? 10.095 -4.229 38.359 1.00 19.43 137 TRP A N 1
ATOM 804 C CA . TRP A 1 115 ? 9.204 -5.192 39.013 1.00 19.31 137 TRP A CA 1
ATOM 805 C C . TRP A 1 115 ? 8.303 -4.378 39.936 1.00 18.88 137 TRP A C 1
ATOM 806 O O . TRP A 1 115 ? 8.806 -3.595 40.731 1.00 19.18 137 TRP A O 1
ATOM 817 N N . PRO A 1 116 ? 6.976 -4.562 39.855 1.00 19.85 138 PRO A N 1
ATOM 818 C CA . PRO A 1 116 ? 6.191 -5.432 38.987 1.00 20.17 138 PRO A CA 1
ATOM 819 C C . PRO A 1 116 ? 5.492 -4.710 37.832 1.00 19.01 138 PRO A C 1
ATOM 820 O O . PRO A 1 116 ? 4.836 -5.358 36.992 1.00 21.06 138 PRO A O 1
ATOM 824 N N . GLY A 1 117 ? 5.620 -3.388 37.771 1.00 17.11 139 GLY A N 1
ATOM 825 C CA . GLY A 1 117 ? 4.918 -2.598 36.756 1.00 16.22 139 GLY A CA 1
ATOM 826 C C . GLY A 1 117 ? 5.374 -2.739 35.316 1.00 16.36 139 GLY A C 1
ATOM 827 O O . GLY A 1 117 ? 4.618 -2.435 34.378 1.00 16.90 139 GLY A O 1
ATOM 828 N N . GLY A 1 118 ? 6.614 -3.163 35.122 1.00 15.21 140 GLY A N 1
ATOM 829 C CA . GLY A 1 118 ? 7.111 -3.394 33.780 1.00 15.39 140 GLY A CA 1
ATOM 830 C C . GLY A 1 118 ? 7.724 -2.195 33.069 1.00 16.35 140 GLY A C 1
ATOM 831 O O . GLY A 1 118 ? 8.190 -1.232 33.697 1.00 15.55 140 GLY A O 1
ATOM 832 N N . CYS A 1 119 ? 7.698 -2.307 31.745 1.00 16.17 141 CYS A N 1
ATOM 833 C CA . CYS A 1 119 ? 8.339 -1.417 30.805 1.00 15.11 141 CYS A CA 1
ATOM 834 C C . CYS A 1 119 ? 7.288 -0.789 29.879 1.00 15.02 141 CYS A C 1
ATOM 835 O O . CYS A 1 119 ? 6.613 -1.480 29.096 1.00 15.40 141 CYS A O 1
ATOM 838 N N . GLU A 1 120 ? 7.172 0.534 29.969 1.00 14.76 142 GLU A N 1
ATOM 839 C CA . GLU A 1 120 ? 6.175 1.312 29.254 1.00 15.76 142 GLU A CA 1
ATOM 840 C C . GLU A 1 120 ? 6.740 2.319 28.268 1.00 15.75 142 GLU A C 1
ATOM 841 O O . GLU A 1 120 ? 7.893 2.730 28.352 1.00 14.38 142 GLU A O 1
ATOM 847 N N . ASP A 1 121 ? 5.869 2.700 27.339 1.00 16.19 143 ASP A N 1
ATOM 848 C CA . ASP A 1 121 ? 6.060 3.826 26.441 1.00 15.40 143 ASP A CA 1
ATOM 849 C C . ASP A 1 121 ? 7.457 3.989 25.833 1.00 13.86 143 ASP A C 1
ATOM 850 O O . ASP A 1 121 ? 8.173 4.929 26.159 1.00 13.71 143 ASP A O 1
ATOM 855 N N . PRO A 1 122 ? 7.832 3.087 24.931 1.00 14.03 144 PRO A N 1
ATOM 856 C CA . PRO A 1 122 ? 9.134 3.184 24.308 1.00 14.80 144 PRO A CA 1
ATOM 857 C C . PRO A 1 122 ? 9.231 4.241 23.207 1.00 15.44 144 PRO A C 1
ATOM 858 O O . PRO A 1 122 ? 8.243 4.563 22.541 1.00 16.66 144 PRO A O 1
ATOM 862 N N . ARG A 1 123 ? 10.430 4.771 23.037 1.00 15.02 145 ARG A N 1
ATOM 863 C CA . ARG A 1 123 ? 10.768 5.626 21.911 1.00 15.07 145 ARG A CA 1
ATOM 864 C C . ARG A 1 123 ? 12.094 5.077 21.437 1.00 16.07 145 ARG A C 1
ATOM 865 O O . ARG A 1 123 ? 12.988 4.840 22.251 1.00 16.06 145 ARG A O 1
ATOM 873 N N . VAL A 1 124 ? 12.214 4.848 20.139 1.00 16.15 146 VAL A N 1
ATOM 874 C CA . VAL A 1 124 ? 13.414 4.243 19.578 1.00 15.99 146 VAL A CA 1
ATOM 875 C C . VAL A 1 124 ? 14.058 5.048 18.453 1.00 16.54 146 VAL A C 1
ATOM 876 O O . VAL A 1 124 ? 13.381 5.585 17.583 1.00 17.07 146 VAL A O 1
ATOM 880 N N . ALA A 1 125 ? 15.380 5.130 18.503 1.00 15.93 147 ALA A N 1
ATOM 881 C CA . ALA A 1 125 ? 16.174 5.756 17.472 1.00 17.46 147 ALA A CA 1
ATOM 882 C C . ALA A 1 125 ? 17.401 4.863 17.218 1.00 17.84 147 ALA A C 1
ATOM 883 O O . ALA A 1 125 ? 17.766 4.028 18.062 1.00 17.28 147 ALA A O 1
ATOM 893 N N . THR A 1 127 ? 21.557 4.581 15.777 1.00 21.14 149 THR A N 1
ATOM 894 C CA . THR A 1 127 ? 22.813 5.241 15.417 1.00 21.96 149 THR A CA 1
ATOM 895 C C . THR A 1 127 ? 23.183 4.891 13.976 1.00 23.71 149 THR A C 1
ATOM 896 O O . THR A 1 127 ? 22.713 3.893 13.430 1.00 22.75 149 THR A O 1
ATOM 900 N N . GLU A 1 128 ? 24.055 5.691 13.376 1.00 25.75 150 GLU A N 1
ATOM 901 C CA . GLU A 1 128 ? 24.525 5.402 12.023 1.00 30.80 150 GLU A CA 1
ATOM 902 C C . GLU A 1 128 ? 25.181 4.015 11.914 1.00 31.59 150 GLU A C 1
ATOM 903 O O . GLU A 1 128 ? 25.117 3.409 10.859 1.00 31.35 150 GLU A O 1
ATOM 909 N N . ASP A 1 129 ? 25.774 3.515 13.003 1.00 31.50 151 ASP A N 1
ATOM 910 C CA A ASP A 1 129 ? 26.433 2.206 12.991 0.50 32.78 151 ASP A CA 1
ATOM 911 C CA B ASP A 1 129 ? 26.439 2.205 13.006 0.50 31.77 151 ASP A CA 1
ATOM 912 C C . ASP A 1 129 ? 25.487 1.038 13.313 1.00 29.81 151 ASP A C 1
ATOM 913 O O . ASP A 1 129 ? 25.931 -0.087 13.510 1.00 29.88 151 ASP A O 1
ATOM 922 N N . GLY A 1 130 ? 24.181 1.297 13.370 1.00 24.89 152 GLY A N 1
ATOM 923 C CA . GLY A 1 130 ? 23.206 0.224 13.582 1.00 23.89 152 GLY A CA 1
ATOM 924 C C . GLY A 1 130 ? 22.791 -0.168 14.993 1.00 23.27 152 GLY A C 1
ATOM 925 O O . GLY A 1 130 ? 22.244 -1.255 15.186 1.00 24.31 152 GLY A O 1
ATOM 926 N N . LEU A 1 131 ? 23.033 0.693 15.981 1.00 21.12 153 LEU A N 1
ATOM 927 C CA . LEU A 1 131 ? 22.605 0.399 17.353 1.00 20.36 153 LEU A CA 1
ATOM 928 C C . LEU A 1 131 ? 21.264 1.078 17.589 1.00 18.27 153 LEU A C 1
ATOM 929 O O . LEU A 1 131 ? 21.138 2.271 17.367 1.00 19.87 153 LEU A O 1
ATOM 934 N N . TYR A 1 132 ? 20.263 0.308 18.000 1.00 17.30 154 TYR A N 1
ATOM 935 C CA . TYR A 1 132 ? 18.952 0.863 18.302 1.00 17.18 154 TYR A CA 1
ATOM 936 C C . TYR A 1 132 ? 18.917 1.143 19.778 1.00 16.55 154 TYR A C 1
ATOM 937 O O . TYR A 1 132 ? 19.236 0.270 20.584 1.00 16.74 154 TYR A O 1
ATOM 946 N N . VAL A 1 133 ? 18.561 2.377 20.120 1.00 17.74 155 VAL A N 1
ATOM 947 C CA . VAL A 1 133 ? 18.492 2.824 21.506 1.00 16.25 155 VAL A CA 1
ATOM 948 C C . VAL A 1 133 ? 17.039 3.084 21.870 1.00 16.99 155 VAL A C 1
ATOM 949 O O . VAL A 1 133 ? 16.357 3.859 21.188 1.00 16.51 155 VAL A O 1
ATOM 961 N N . LEU A 1 135 ? 14.456 4.426 24.781 1.00 13.94 157 LEU A N 1
ATOM 962 C CA . LEU A 1 135 ? 14.166 5.162 26.008 1.00 13.90 157 LEU A CA 1
ATOM 963 C C . LEU A 1 135 ? 12.734 4.769 26.342 1.00 13.53 157 LEU A C 1
ATOM 964 O O . LEU A 1 135 ? 11.842 4.913 25.497 1.00 13.31 157 LEU A O 1
ATOM 969 N N . TYR A 1 136 ? 12.532 4.261 27.552 1.00 12.59 158 TYR A N 1
ATOM 970 C CA . TYR A 1 136 ? 11.240 3.796 28.009 1.00 14.23 158 TYR A CA 1
ATOM 971 C C . TYR A 1 136 ? 11.061 4.090 29.504 1.00 14.02 158 TYR A C 1
ATOM 972 O O . TYR A 1 136 ? 11.962 4.577 30.176 1.00 15.93 158 TYR A O 1
ATOM 981 N N . THR A 1 137 ? 9.883 3.794 30.023 1.00 13.50 159 THR A N 1
ATOM 982 C CA . THR A 1 137 ? 9.608 4.026 31.430 1.00 13.59 159 THR A CA 1
ATOM 983 C C . THR A 1 137 ? 9.636 2.710 32.194 1.00 13.47 159 THR A C 1
ATOM 984 O O . THR A 1 137 ? 8.923 1.775 31.824 1.00 15.80 159 THR A O 1
ATOM 988 N N . ALA A 1 138 ? 10.475 2.636 33.230 1.00 12.76 160 ALA A N 1
ATOM 989 C CA . ALA A 1 138 ? 10.518 1.484 34.137 1.00 13.45 160 ALA A CA 1
ATOM 990 C C . ALA A 1 138 ? 9.571 1.833 35.281 1.00 14.87 160 ALA A C 1
ATOM 991 O O . ALA A 1 138 ? 9.663 2.921 35.857 1.00 15.85 160 ALA A O 1
ATOM 993 N N . TRP A 1 139 ? 8.650 0.930 35.591 1.00 14.85 161 TRP A N 1
ATOM 994 C CA . TRP A 1 139 ? 7.627 1.178 36.603 1.00 15.53 161 TRP A CA 1
ATOM 995 C C . TRP A 1 139 ? 7.684 0.122 37.691 1.00 16.86 161 TRP A C 1
ATOM 996 O O . TRP A 1 139 ? 7.419 -1.047 37.436 1.00 17.06 161 TRP A O 1
ATOM 1007 N N . ASN A 1 140 ? 8.027 0.544 38.905 1.00 16.60 162 ASN A N 1
ATOM 1008 C CA . ASN A 1 140 ? 8.112 -0.373 40.051 1.00 18.51 162 ASN A CA 1
ATOM 1009 C C . ASN A 1 140 ? 7.000 -0.120 41.070 1.00 20.42 162 ASN A C 1
ATOM 1010 O O . ASN A 1 140 ? 7.077 -0.589 42.210 1.00 20.86 162 ASN A O 1
ATOM 1015 N N . ARG A 1 141 ? 5.988 0.622 40.613 1.00 22.24 163 ARG A N 1
ATOM 1016 C CA A ARG A 1 141 ? 4.821 1.036 41.414 0.50 22.36 163 ARG A CA 1
ATOM 1017 C CA B ARG A 1 141 ? 4.817 1.046 41.396 0.50 22.50 163 ARG A CA 1
ATOM 1018 C C . ARG A 1 141 ? 5.141 2.062 42.503 1.00 23.12 163 ARG A C 1
ATOM 1019 O O . ARG A 1 141 ? 4.272 2.411 43.292 1.00 22.28 163 ARG A O 1
ATOM 1034 N N . LYS A 1 142 ? 6.390 2.525 42.547 1.00 21.35 164 LYS A N 1
ATOM 1035 C CA A LYS A 1 142 ? 6.797 3.585 43.471 0.60 22.26 164 LYS A CA 1
ATOM 1036 C CA B LYS A 1 142 ? 6.828 3.579 43.468 0.40 22.47 164 LYS A CA 1
ATOM 1037 C C . LYS A 1 142 ? 7.122 4.838 42.641 1.00 21.98 164 LYS A C 1
ATOM 1038 O O . LYS A 1 142 ? 6.559 5.901 42.879 1.00 22.38 164 LYS A O 1
ATOM 1049 N N . LYS A 1 143 ? 8.014 4.691 41.660 1.00 21.63 165 LYS A N 1
ATOM 1050 C CA A LYS A 1 143 ? 8.396 5.781 40.759 0.50 20.88 165 LYS A CA 1
ATOM 1051 C CA B LYS A 1 143 ? 8.404 5.777 40.758 0.50 20.46 165 LYS A CA 1
ATOM 1052 C C . LYS A 1 143 ? 8.454 5.282 39.312 1.00 19.35 165 LYS A C 1
ATOM 1053 O O . LYS A 1 143 ? 8.894 4.163 39.048 1.00 19.11 165 LYS A O 1
ATOM 1064 N N . ALA A 1 144 ? 7.992 6.115 38.386 1.00 17.91 166 ALA A N 1
ATOM 1065 C CA . ALA A 1 144 ? 8.069 5.836 36.961 1.00 17.85 166 ALA A CA 1
ATOM 1066 C C . ALA A 1 144 ? 9.366 6.570 36.593 1.00 16.20 166 ALA A C 1
ATOM 1067 O O . ALA A 1 144 ? 9.507 7.772 36.892 1.00 16.55 166 ALA A O 1
ATOM 1069 N N . ARG A 1 145 ? 10.324 5.855 35.999 1.00 14.49 167 ARG A N 1
ATOM 1070 C CA . ARG A 1 145 ? 11.647 6.431 35.722 1.00 14.69 167 ARG A CA 1
ATOM 1071 C C . ARG A 1 145 ? 12.177 6.076 34.334 1.00 14.54 167 ARG A C 1
ATOM 1072 O O . ARG A 1 145 ? 12.059 4.947 33.888 1.00 13.61 167 ARG A O 1
ATOM 1080 N N . LEU A 1 146 ? 12.743 7.073 33.662 1.00 14.64 168 LEU A N 1
ATOM 1081 C CA A LEU A 1 146 ? 13.273 6.895 32.324 0.50 14.66 168 LEU A CA 1
ATOM 1082 C CA B LEU A 1 146 ? 13.310 6.897 32.319 0.50 15.54 168 LEU A CA 1
ATOM 1083 C C . LEU A 1 146 ? 14.446 5.902 32.339 1.00 15.72 168 LEU A C 1
ATOM 1084 O O . LEU A 1 146 ? 15.398 6.058 33.121 1.00 15.74 168 LEU A O 1
ATOM 1093 N N . ALA A 1 147 ? 14.342 4.891 31.479 1.00 15.96 169 ALA A N 1
ATOM 1094 C CA . ALA A 1 147 ? 15.333 3.837 31.373 1.00 16.07 169 ALA A CA 1
ATOM 1095 C C . ALA A 1 147 ? 15.771 3.655 29.937 1.00 15.25 169 ALA A C 1
ATOM 1096 O O . ALA A 1 147 ? 15.092 4.091 28.988 1.00 13.36 169 ALA A O 1
ATOM 1098 N N . VAL A 1 148 ? 16.912 2.985 29.781 1.00 14.88 170 VAL A N 1
ATOM 1099 C CA . VAL A 1 148 ? 17.510 2.762 28.480 1.00 13.60 170 VAL A CA 1
ATOM 1100 C C . VAL A 1 148 ? 17.755 1.284 28.218 1.00 13.54 170 VAL A C 1
ATOM 1101 O O . VAL A 1 148 ? 18.276 0.587 29.090 1.00 13.45 170 VAL A O 1
ATOM 1105 N N . ALA A 1 149 ? 17.413 0.837 27.006 1.00 13.30 171 ALA A N 1
ATOM 1106 C CA . ALA A 1 149 ? 17.721 -0.514 26.527 1.00 14.40 171 ALA A CA 1
ATOM 1107 C C . ALA A 1 149 ? 18.309 -0.378 25.127 1.00 14.99 171 ALA A C 1
ATOM 1108 O O . ALA A 1 149 ? 18.010 0.589 24.425 1.00 14.91 171 ALA A O 1
ATOM 1110 N N . THR A 1 150 ? 19.174 -1.307 24.734 1.00 16.28 172 THR A N 1
ATOM 1111 C CA . THR A 1 150 ? 19.747 -1.290 23.390 1.00 16.96 172 THR A CA 1
ATOM 1112 C C . THR A 1 150 ? 19.547 -2.639 22.716 1.00 18.58 172 THR A C 1
ATOM 1113 O O . THR A 1 150 ? 19.314 -3.664 23.368 1.00 18.10 172 THR A O 1
ATOM 1117 N N . SER A 1 151 ? 19.616 -2.615 21.395 1.00 18.98 173 SER A N 1
ATOM 1118 C CA . SER A 1 151 ? 19.480 -3.807 20.588 1.00 20.47 173 SER A CA 1
ATOM 1119 C C . SER A 1 151 ? 20.059 -3.573 19.209 1.00 20.80 173 SER A C 1
ATOM 1120 O O . SER A 1 151 ? 20.128 -2.442 18.734 1.00 19.17 173 SER A O 1
ATOM 1123 N N . ARG A 1 152 ? 20.487 -4.656 18.575 1.00 23.05 174 ARG A N 1
ATOM 1124 C CA . ARG A 1 152 ? 20.933 -4.599 17.194 1.00 24.43 174 ARG A CA 1
ATOM 1125 C C . ARG A 1 152 ? 19.949 -5.271 16.250 1.00 27.04 174 ARG A C 1
ATOM 1126 O O . ARG A 1 152 ? 19.931 -4.951 15.063 1.00 29.91 174 ARG A O 1
ATOM 1134 N N . ASP A 1 153 ? 19.132 -6.190 16.765 1.00 26.92 175 ASP A N 1
ATOM 1135 C CA . ASP A 1 153 ? 18.153 -6.907 15.938 1.00 27.55 175 ASP A CA 1
ATOM 1136 C C . ASP A 1 153 ? 16.693 -6.559 16.227 1.00 25.77 175 ASP A C 1
ATOM 1137 O O . ASP A 1 153 ? 15.802 -7.065 15.544 1.00 25.14 175 ASP A O 1
ATOM 1142 N N . LEU A 1 154 ? 16.458 -5.716 17.237 1.00 23.56 176 LEU A N 1
ATOM 1143 C CA . LEU A 1 154 ? 15.114 -5.260 17.654 1.00 22.50 176 LEU A CA 1
ATOM 1144 C C . LEU A 1 154 ? 14.252 -6.287 18.409 1.00 22.55 176 LEU A C 1
ATOM 1145 O O . LEU A 1 154 ? 13.141 -5.968 18.848 1.00 22.94 176 LEU A O 1
ATOM 1150 N N . LYS A 1 155 ? 14.759 -7.505 18.555 1.00 25.19 177 LYS A N 1
ATOM 1151 C CA . LYS A 1 155 ? 14.066 -8.579 19.268 1.00 25.48 177 LYS A CA 1
ATOM 1152 C C . LYS A 1 155 ? 14.757 -8.900 20.591 1.00 24.85 177 LYS A C 1
ATOM 1153 O O . LYS A 1 155 ? 14.100 -9.246 21.571 1.00 24.93 177 LYS A O 1
ATOM 1159 N N . ASN A 1 156 ? 16.090 -8.799 20.595 1.00 25.22 178 ASN A N 1
ATOM 1160 C CA A ASN A 1 156 ? 16.877 -9.047 21.791 0.50 24.24 178 ASN A CA 1
ATOM 1161 C CA B ASN A 1 156 ? 16.928 -9.062 21.765 0.50 24.13 178 ASN A CA 1
ATOM 1162 C C . ASN A 1 156 ? 17.395 -7.721 22.343 1.00 22.17 178 ASN A C 1
ATOM 1163 O O . ASN A 1 156 ? 18.301 -7.107 21.791 1.00 21.68 178 ASN A O 1
ATOM 1172 N N . TRP A 1 157 ? 16.759 -7.275 23.428 1.00 20.57 179 TRP A N 1
ATOM 1173 C CA . TRP A 1 157 ? 17.074 -5.994 24.089 1.00 19.01 179 TRP A CA 1
ATOM 1174 C C . TRP A 1 157 ? 17.894 -6.186 25.343 1.00 19.10 179 TRP A C 1
ATOM 1175 O O . TRP A 1 157 ? 17.619 -7.087 26.125 1.00 21.79 179 TRP A O 1
ATOM 1186 N N . THR A 1 158 ? 18.898 -5.333 25.527 1.00 17.11 180 THR A N 1
ATOM 1187 C CA . THR A 1 158 ? 19.746 -5.359 26.710 1.00 17.38 180 THR A CA 1
ATOM 1188 C C . THR A 1 158 ? 19.419 -4.117 27.540 1.00 16.18 180 THR A C 1
ATOM 1189 O O . THR A 1 158 ? 19.526 -3.010 27.034 1.00 15.69 180 THR A O 1
ATOM 1193 N N . LYS A 1 159 ? 18.989 -4.297 28.791 1.00 16.43 181 LYS A N 1
ATOM 1194 C CA . LYS A 1 159 ? 18.683 -3.153 29.668 1.00 16.64 181 LYS A CA 1
ATOM 1195 C C . LYS A 1 159 ? 20.000 -2.570 30.135 1.00 16.63 181 LYS A C 1
ATOM 1196 O O . LYS A 1 159 ? 20.956 -3.303 30.333 1.00 18.67 181 LYS A O 1
ATOM 1202 N N . HIS A 1 160 ? 20.062 -1.257 30.283 1.00 17.74 182 HIS A N 1
ATOM 1203 C CA . HIS A 1 160 ? 21.263 -0.601 30.796 1.00 18.74 182 HIS A CA 1
ATOM 1204 C C . HIS A 1 160 ? 20.991 0.222 32.055 1.00 19.45 182 HIS A C 1
ATOM 1205 O O . HIS A 1 160 ? 21.890 0.869 32.576 1.00 21.45 182 HIS A O 1
ATOM 1212 N N . GLY A 1 161 ? 19.763 0.159 32.556 1.00 19.83 183 GLY A N 1
ATOM 1213 C CA . GLY A 1 161 ? 19.392 0.847 33.784 1.00 18.83 183 GLY A CA 1
ATOM 1214 C C . GLY A 1 161 ? 18.750 2.195 33.530 1.00 17.93 183 GLY A C 1
ATOM 1215 O O . GLY A 1 161 ? 18.291 2.475 32.433 1.00 17.01 183 GLY A O 1
ATOM 1216 N N . LEU A 1 162 ? 18.723 3.037 34.553 1.00 16.81 184 LEU A N 1
ATOM 1217 C CA . LEU A 1 162 ? 18.064 4.343 34.430 1.00 16.96 184 LEU A CA 1
ATOM 1218 C C . LEU A 1 162 ? 18.907 5.353 33.674 1.00 15.63 184 LEU A C 1
ATOM 1219 O O . LEU A 1 162 ? 20.114 5.413 33.848 1.00 14.23 184 LEU A O 1
ATOM 1224 N N . ALA A 1 163 ? 18.249 6.155 32.840 1.00 14.32 185 ALA A N 1
ATOM 1225 C CA . ALA A 1 163 ? 18.928 7.200 32.085 1.00 14.90 185 ALA A CA 1
ATOM 1226 C C . ALA A 1 163 ? 19.659 8.201 32.993 1.00 14.65 185 ALA A C 1
ATOM 1227 O O . ALA A 1 163 ? 20.724 8.700 32.635 1.00 14.42 185 ALA A O 1
ATOM 1229 N N . PHE A 1 164 ? 19.102 8.482 34.170 1.00 15.30 186 PHE A N 1
ATOM 1230 C CA . PHE A 1 164 ? 19.696 9.464 35.079 1.00 15.99 186 PHE A CA 1
ATOM 1231 C C . PHE A 1 164 ? 20.299 8.839 36.328 1.00 18.02 186 PHE A C 1
ATOM 1232 O O . PHE A 1 164 ? 20.369 9.486 37.369 1.00 18.08 186 PHE A O 1
ATOM 1240 N N . ASP A 1 165 ? 20.734 7.585 36.238 1.00 19.53 187 ASP A N 1
ATOM 1241 C CA . ASP A 1 165 ? 21.300 6.918 37.412 1.00 22.03 187 ASP A CA 1
ATOM 1242 C C . ASP A 1 165 ? 22.590 7.571 37.896 1.00 21.64 187 ASP A C 1
ATOM 1243 O O . ASP A 1 165 ? 22.780 7.779 39.097 1.00 23.76 187 ASP A O 1
ATOM 1248 N N . LYS A 1 166 ? 23.464 7.896 36.954 1.00 22.14 188 LYS A N 1
ATOM 1249 C CA . LYS A 1 166 ? 24.822 8.368 37.264 1.00 24.27 188 LYS A CA 1
ATOM 1250 C C . LYS A 1 166 ? 24.956 9.872 37.506 1.00 23.94 188 LYS A C 1
ATOM 1251 O O . LYS A 1 166 ? 25.561 10.311 38.484 1.00 23.94 188 LYS A O 1
ATOM 1257 N N . ALA A 1 167 ? 24.386 10.658 36.609 1.00 21.41 189 ALA A N 1
ATOM 1258 C CA . ALA A 1 167 ? 24.552 12.118 36.635 1.00 21.09 189 ALA A CA 1
ATOM 1259 C C . ALA A 1 167 ? 24.427 12.807 38.008 1.00 21.50 189 ALA A C 1
ATOM 1260 O O . ALA A 1 167 ? 23.493 12.565 38.780 1.00 20.22 189 ALA A O 1
ATOM 1262 N N . TYR A 1 168 ? 25.404 13.661 38.293 1.00 23.16 190 TYR A N 1
ATOM 1263 C CA . TYR A 1 168 ? 25.420 14.498 39.485 1.00 23.38 190 TYR A CA 1
ATOM 1264 C C . TYR A 1 168 ? 25.212 13.728 40.788 1.00 23.32 190 TYR A C 1
ATOM 1265 O O . TYR A 1 168 ? 24.276 14.016 41.542 1.00 21.69 190 TYR A O 1
ATOM 1274 N N . ASN A 1 169 ? 26.076 12.746 41.046 1.00 23.18 191 ASN A N 1
ATOM 1275 C CA . ASN A 1 169 ? 25.980 11.924 42.259 1.00 25.76 191 ASN A CA 1
ATOM 1276 C C . ASN A 1 169 ? 24.624 11.226 42.407 1.00 24.40 191 ASN A C 1
ATOM 1277 O O . ASN A 1 169 ? 24.129 11.000 43.522 1.00 23.99 191 ASN A O 1
ATOM 1282 N N . GLY A 1 170 ? 24.034 10.862 41.269 1.00 23.36 192 GLY A N 1
ATOM 1283 C CA . GLY A 1 170 ? 22.746 10.195 41.261 1.00 21.02 192 GLY A CA 1
ATOM 1284 C C . GLY A 1 170 ? 21.602 11.082 41.689 1.00 20.53 192 GLY A C 1
ATOM 1285 O O . GLY A 1 170 ? 20.561 10.584 42.106 1.00 21.46 192 GLY A O 1
ATOM 1286 N N . ARG A 1 171 ? 21.774 12.394 41.541 1.00 20.11 193 ARG A N 1
ATOM 1287 C CA . ARG A 1 171 ? 20.771 13.369 41.965 1.00 20.41 193 ARG A CA 1
ATOM 1288 C C . ARG A 1 171 ? 19.355 13.004 41.517 1.00 19.30 193 ARG A C 1
ATOM 1289 O O . ARG A 1 171 ? 18.422 13.062 42.314 1.00 17.74 193 ARG A O 1
ATOM 1297 N N . PHE A 1 172 ? 19.210 12.582 40.265 1.00 17.94 194 PHE A N 1
ATOM 1298 C CA . PHE A 1 172 ? 17.890 12.256 39.728 1.00 17.60 194 PHE A CA 1
ATOM 1299 C C . PHE A 1 172 ? 17.616 10.774 39.571 1.00 18.10 194 PHE A C 1
ATOM 1300 O O . PHE A 1 172 ? 16.738 10.394 38.786 1.00 16.85 194 PHE A O 1
ATOM 1308 N N . ASN A 1 173 ? 18.305 9.939 40.349 1.00 18.63 195 ASN A N 1
ATOM 1309 C CA . ASN A 1 173 ? 18.127 8.485 40.233 1.00 19.01 195 ASN A CA 1
ATOM 1310 C C . ASN A 1 173 ? 16.798 7.969 40.811 1.00 18.49 195 ASN A C 1
ATOM 1311 O O . ASN A 1 173 ? 16.480 6.795 40.648 1.00 18.95 195 ASN A O 1
ATOM 1316 N N . ASN A 1 174 ? 16.032 8.828 41.492 1.00 18.65 196 ASN A N 1
ATOM 1317 C CA . ASN A 1 174 ? 14.693 8.437 41.938 1.00 18.91 196 ASN A CA 1
ATOM 1318 C C . ASN A 1 174 ? 13.647 9.488 41.557 1.00 18.66 196 ASN A C 1
ATOM 1319 O O . ASN A 1 174 ? 12.554 9.558 42.147 1.00 18.85 196 ASN A O 1
ATOM 1324 N N . LEU A 1 175 ? 13.983 10.275 40.536 1.00 17.16 197 LEU A N 1
ATOM 1325 C CA . LEU A 1 175 ? 13.083 11.256 39.964 1.00 17.61 197 LEU A CA 1
ATOM 1326 C C . LEU A 1 175 ? 12.018 10.549 39.118 1.00 17.21 197 LEU A C 1
ATOM 1327 O O . LEU A 1 175 ? 12.356 9.720 38.255 1.00 16.64 197 LEU A O 1
ATOM 1332 N N . PHE A 1 176 ? 10.750 10.890 39.343 1.00 17.65 198 PHE A N 1
ATOM 1333 C CA . PHE A 1 176 ? 9.640 10.412 38.511 1.00 16.68 198 PHE A CA 1
ATOM 1334 C C . PHE A 1 176 ? 9.803 11.123 37.160 1.00 17.14 198 PHE A C 1
ATOM 1335 O O . PHE A 1 176 ? 9.779 12.350 37.086 1.00 17.53 198 PHE A O 1
ATOM 1343 N N . CYS A 1 177 ? 10.005 10.353 36.095 1.00 16.60 199 CYS A N 1
ATOM 1344 C CA . CYS A 1 177 ? 10.223 10.914 34.769 1.00 17.30 199 CYS A CA 1
ATOM 1345 C C . CYS A 1 177 ? 9.952 9.884 33.681 1.00 17.34 199 CYS A C 1
ATOM 1346 O O . CYS A 1 177 ? 9.992 8.672 33.918 1.00 15.45 199 CYS A O 1
ATOM 1349 N N . LYS A 1 178 ? 9.664 10.389 32.489 1.00 17.91 200 LYS A N 1
ATOM 1350 C CA . LYS A 1 178 ? 9.329 9.551 31.347 1.00 18.60 200 LYS A CA 1
ATOM 1351 C C . LYS A 1 178 ? 9.416 10.348 30.050 1.00 18.63 200 LYS A C 1
ATOM 1352 O O . LYS A 1 178 ? 9.611 11.566 30.082 1.00 17.68 200 LYS A O 1
ATOM 1358 N N . SER A 1 179 ? 9.297 9.626 28.933 1.00 15.66 201 SER A N 1
ATOM 1359 C CA . SER A 1 179 ? 9.210 10.194 27.588 1.00 16.00 201 SER A CA 1
ATOM 1360 C C . SER A 1 179 ? 10.473 10.890 27.086 1.00 17.29 201 SER A C 1
ATOM 1361 O O . SER A 1 179 ? 10.593 12.124 27.157 1.00 16.44 201 SER A O 1
ATOM 1364 N N . GLY A 1 180 ? 11.399 10.092 26.561 1.00 15.55 202 GLY A N 1
ATOM 1365 C CA . GLY A 1 180 ? 12.675 10.598 26.039 1.00 16.22 202 GLY A CA 1
ATOM 1366 C C . GLY A 1 180 ? 12.746 10.609 24.521 1.00 17.14 202 GLY A C 1
ATOM 1367 O O . GLY A 1 180 ? 12.626 9.560 23.898 1.00 19.23 202 GLY A O 1
ATOM 1368 N N . SER A 1 181 ? 12.955 11.793 23.938 1.00 17.08 203 SER A N 1
ATOM 1369 C CA . SER A 1 181 ? 13.023 11.966 22.478 1.00 17.04 203 SER A CA 1
ATOM 1370 C C . SER A 1 181 ? 14.414 12.380 21.982 1.00 17.13 203 SER A C 1
ATOM 1371 O O . SER A 1 181 ? 14.777 13.571 21.975 1.00 16.67 203 SER A O 1
ATOM 1374 N N . ILE A 1 182 ? 15.183 11.389 21.550 1.00 16.44 204 ILE A N 1
ATOM 1375 C CA . ILE A 1 182 ? 16.539 11.618 21.068 1.00 17.16 204 ILE A CA 1
ATOM 1376 C C . ILE A 1 182 ? 16.494 12.405 19.755 1.00 17.96 204 ILE A C 1
ATOM 1377 O O . ILE A 1 182 ? 15.547 12.259 18.985 1.00 17.88 204 ILE A O 1
ATOM 1382 N N . LEU A 1 183 ? 17.480 13.274 19.547 1.00 17.89 205 LEU A N 1
ATOM 1383 C CA . LEU A 1 183 ? 17.571 14.058 18.314 1.00 19.25 205 LEU A CA 1
ATOM 1384 C C . LEU A 1 183 ? 18.026 13.161 17.156 1.00 18.97 205 LEU A C 1
ATOM 1385 O O . LEU A 1 183 ? 18.988 12.398 17.294 1.00 17.65 205 LEU A O 1
ATOM 1390 N N . THR A 1 184 ? 17.318 13.268 16.029 1.00 20.01 206 THR A N 1
ATOM 1391 C CA . THR A 1 184 ? 17.615 12.514 14.817 1.00 19.55 206 THR A CA 1
ATOM 1392 C C . THR A 1 184 ? 17.595 13.435 13.593 1.00 22.85 206 THR A C 1
ATOM 1393 O O . THR A 1 184 ? 17.169 14.602 13.668 1.00 21.89 206 THR A O 1
ATOM 1397 N N . LYS A 1 185 ? 18.047 12.894 12.469 1.00 20.80 207 LYS A N 1
ATOM 1398 C CA . LYS A 1 185 ? 18.025 13.608 11.193 1.00 25.66 207 LYS A CA 1
ATOM 1399 C C . LYS A 1 185 ? 17.957 12.573 10.075 1.00 26.98 207 LYS A C 1
ATOM 1400 O O . LYS A 1 185 ? 18.327 11.423 10.280 1.00 24.33 207 LYS A O 1
ATOM 1406 N N . LEU A 1 186 ? 17.493 12.983 8.899 1.00 28.84 208 LEU A N 1
ATOM 1407 C CA . LEU A 1 186 ? 17.451 12.091 7.745 1.00 28.78 208 LEU A CA 1
ATOM 1408 C C . LEU A 1 186 ? 18.826 12.079 7.096 1.00 30.00 208 LEU A C 1
ATOM 1409 O O . LEU A 1 186 ? 19.364 13.133 6.757 1.00 29.93 208 LEU A O 1
ATOM 1414 N N . LYS A 1 187 ? 19.397 10.887 6.970 1.00 30.67 209 LYS A N 1
ATOM 1415 C CA A LYS A 1 187 ? 20.673 10.707 6.300 0.50 34.43 209 LYS A CA 1
ATOM 1416 C CA B LYS A 1 187 ? 20.692 10.698 6.310 0.50 34.53 209 LYS A CA 1
ATOM 1417 C C . LYS A 1 187 ? 20.508 9.539 5.343 1.00 35.59 209 LYS A C 1
ATOM 1418 O O . LYS A 1 187 ? 20.231 8.409 5.761 1.00 33.61 209 LYS A O 1
ATOM 1429 N N A GLY A 1 188 ? 20.659 9.823 4.054 0.50 40.52 210 GLY A N 1
ATOM 1430 N N B GLY A 1 188 ? 20.631 9.851 4.054 0.50 38.18 210 GLY A N 1
ATOM 1431 C CA A GLY A 1 188 ? 20.573 8.809 3.006 0.50 41.78 210 GLY A CA 1
ATOM 1432 C CA B GLY A 1 188 ? 20.377 8.889 2.992 0.50 37.66 210 GLY A CA 1
ATOM 1433 C C A GLY A 1 188 ? 19.496 7.746 3.146 0.50 41.28 210 GLY A C 1
ATOM 1434 C C B GLY A 1 188 ? 18.874 8.705 2.968 0.50 35.34 210 GLY A C 1
ATOM 1435 O O A GLY A 1 188 ? 19.803 6.553 3.189 0.50 43.10 210 GLY A O 1
ATOM 1436 O O B GLY A 1 188 ? 18.127 9.656 2.744 0.50 33.57 210 GLY A O 1
ATOM 1437 N N A ASN A 1 189 ? 18.239 8.167 3.252 0.50 39.06 211 ASN A N 1
ATOM 1438 N N B ASN A 1 189 ? 18.428 7.483 3.224 0.50 35.48 211 ASN A N 1
ATOM 1439 C CA A ASN A 1 189 ? 17.126 7.219 3.265 0.50 40.62 211 ASN A CA 1
ATOM 1440 C CA B ASN A 1 189 ? 17.007 7.202 3.299 0.50 37.04 211 ASN A CA 1
ATOM 1441 C C A ASN A 1 189 ? 16.701 6.674 4.642 0.50 38.02 211 ASN A C 1
ATOM 1442 C C B ASN A 1 189 ? 16.656 6.658 4.676 0.50 36.03 211 ASN A C 1
ATOM 1443 O O A ASN A 1 189 ? 15.754 5.892 4.734 0.50 36.89 211 ASN A O 1
ATOM 1444 O O B ASN A 1 189 ? 15.730 5.858 4.811 0.50 34.98 211 ASN A O 1
ATOM 1453 N N . GLN A 1 190 ? 17.401 7.083 5.697 1.00 35.67 212 GLN A N 1
ATOM 1454 C CA . GLN A 1 190 ? 17.144 6.626 7.064 1.00 33.86 212 GLN A CA 1
ATOM 1455 C C . GLN A 1 190 ? 17.238 7.740 8.085 1.00 29.49 212 GLN A C 1
ATOM 1456 O O . GLN A 1 190 ? 18.045 8.665 7.940 1.00 28.37 212 GLN A O 1
ATOM 1462 N N . LEU A 1 191 ? 16.423 7.633 9.133 1.00 25.41 213 LEU A N 1
ATOM 1463 C CA . LEU A 1 191 ? 16.502 8.559 10.250 1.00 23.77 213 LEU A CA 1
ATOM 1464 C C . LEU A 1 191 ? 17.578 8.018 11.175 1.00 24.12 213 LEU A C 1
ATOM 1465 O O . LEU A 1 191 ? 17.519 6.870 11.597 1.00 22.93 213 LEU A O 1
ATOM 1470 N N . VAL A 1 192 ? 18.561 8.850 11.487 1.00 22.97 214 VAL A N 1
ATOM 1471 C CA . VAL A 1 192 ? 19.653 8.441 12.367 1.00 22.78 214 VAL A CA 1
ATOM 1472 C C . VAL A 1 192 ? 19.846 9.441 13.490 1.00 21.39 214 VAL A C 1
ATOM 1473 O O . VAL A 1 192 ? 19.542 10.619 13.330 1.00 21.57 214 VAL A O 1
ATOM 1477 N N . ILE A 1 193 ? 20.361 8.961 14.616 1.00 22.26 215 ILE A N 1
ATOM 1478 C CA . ILE A 1 193 ? 20.675 9.799 15.766 1.00 21.92 215 ILE A CA 1
ATOM 1479 C C . ILE A 1 193 ? 21.701 10.847 15.348 1.00 22.93 215 ILE A C 1
ATOM 1480 O O . ILE A 1 193 ? 22.626 10.547 14.580 1.00 22.60 215 ILE A O 1
ATOM 1485 N N . ASP A 1 194 ? 21.525 12.082 15.809 1.00 23.60 216 ASP A N 1
ATOM 1486 C CA . ASP A 1 194 ? 22.455 13.162 15.457 1.00 24.50 216 ASP A CA 1
ATOM 1487 C C . ASP A 1 194 ? 22.887 13.950 16.686 1.00 25.72 216 ASP A C 1
ATOM 1488 O O . ASP A 1 194 ? 22.079 14.218 17.566 1.00 27.29 216 ASP A O 1
ATOM 1493 N N . LYS A 1 195 ? 24.164 14.324 16.730 1.00 26.68 217 LYS A N 1
ATOM 1494 C CA . LYS A 1 195 ? 24.729 15.029 17.880 1.00 28.67 217 LYS A CA 1
ATOM 1495 C C . LYS A 1 195 ? 24.520 16.541 17.890 1.00 29.31 217 LYS A C 1
ATOM 1496 O O . LYS A 1 195 ? 24.120 17.140 16.894 1.00 28.28 217 LYS A O 1
ATOM 1502 N N . VAL A 1 196 ? 24.795 17.128 19.053 1.00 30.46 218 VAL A N 1
ATOM 1503 C CA . VAL A 1 196 ? 24.766 18.567 19.272 1.00 33.29 218 VAL A CA 1
ATOM 1504 C C . VAL A 1 196 ? 26.049 18.911 20.012 1.00 36.73 218 VAL A C 1
ATOM 1505 O O . VAL A 1 196 ? 26.307 18.380 21.096 1.00 35.01 218 VAL A O 1
ATOM 1509 N N . ASN A 1 197 ? 26.852 19.797 19.425 1.00 36.44 219 ASN A N 1
ATOM 1510 C CA A ASN A 1 197 ? 28.103 20.215 20.036 0.50 36.04 219 ASN A CA 1
ATOM 1511 C CA B ASN A 1 197 ? 28.135 20.205 20.006 0.50 38.02 219 ASN A CA 1
ATOM 1512 C C . ASN A 1 197 ? 28.947 19.012 20.506 1.00 35.82 219 ASN A C 1
ATOM 1513 O O . ASN A 1 197 ? 29.482 19.014 21.614 1.00 41.33 219 ASN A O 1
ATOM 1522 N N . GLY A 1 198 ? 29.044 17.980 19.672 1.00 35.72 220 GLY A N 1
ATOM 1523 C CA . GLY A 1 198 ? 29.839 16.793 19.992 1.00 36.51 220 GLY A CA 1
ATOM 1524 C C . GLY A 1 198 ? 29.275 15.813 21.005 1.00 35.29 220 GLY A C 1
ATOM 1525 O O . GLY A 1 198 ? 29.980 14.894 21.423 1.00 42.39 220 GLY A O 1
ATOM 1526 N N . LYS A 1 199 ? 28.018 16.009 21.402 1.00 33.42 221 LYS A N 1
ATOM 1527 C CA A LYS A 1 199 ? 27.362 15.107 22.345 0.50 31.56 221 LYS A CA 1
ATOM 1528 C CA B LYS A 1 199 ? 27.333 15.136 22.361 0.50 31.34 221 LYS A CA 1
ATOM 1529 C C . LYS A 1 199 ? 25.975 14.695 21.854 1.00 29.03 221 LYS A C 1
ATOM 1530 O O . LYS A 1 199 ? 25.343 15.396 21.061 1.00 26.02 221 LYS A O 1
ATOM 1541 N N . TYR A 1 200 ? 25.508 13.545 22.332 1.00 25.69 222 TYR A N 1
ATOM 1542 C CA . TYR A 1 200 ? 24.176 13.086 21.976 1.00 24.63 222 TYR A CA 1
ATOM 1543 C C . TYR A 1 200 ? 23.185 13.953 22.740 1.00 22.49 222 TYR A C 1
ATOM 1544 O O . TYR A 1 200 ? 23.504 14.511 23.793 1.00 21.62 222 TYR A O 1
ATOM 1553 N N . PHE A 1 201 ? 21.979 14.065 22.206 1.00 24.51 223 PHE A N 1
ATOM 1554 C CA . PHE A 1 201 ? 20.996 14.973 22.755 1.00 22.55 223 PHE A CA 1
ATOM 1555 C C . PHE A 1 201 ? 19.582 14.417 22.771 1.00 20.15 223 PHE A C 1
ATOM 1556 O O . PHE A 1 201 ? 19.196 13.666 21.889 1.00 19.11 223 PHE A O 1
ATOM 1572 N N . TYR A 1 203 ? 15.326 15.552 24.107 1.00 17.26 225 TYR A N 1
ATOM 1573 C CA . TYR A 1 203 ? 14.325 16.275 24.871 1.00 15.99 225 TYR A CA 1
ATOM 1574 C C . TYR A 1 203 ? 13.689 15.180 25.699 1.00 14.97 225 TYR A C 1
ATOM 1575 O O . TYR A 1 203 ? 13.759 14.010 25.325 1.00 15.87 225 TYR A O 1
ATOM 1584 N N . TRP A 1 204 ? 13.101 15.539 26.835 1.00 13.29 226 TRP A N 1
ATOM 1585 C CA . TRP A 1 204 ? 12.409 14.577 27.654 1.00 13.50 226 TRP A CA 1
ATOM 1586 C C . TRP A 1 204 ? 11.424 15.279 28.589 1.00 13.74 226 TRP A C 1
ATOM 1587 O O . TRP A 1 204 ? 11.577 16.474 28.882 1.00 14.13 226 TRP A O 1
ATOM 1598 N N . GLY A 1 205 ? 10.416 14.541 29.026 1.00 13.68 227 GLY A N 1
ATOM 1599 C CA . GLY A 1 205 ? 9.470 15.022 30.023 1.00 14.82 227 GLY A CA 1
ATOM 1600 C C . GLY A 1 205 ? 8.001 14.877 29.693 1.00 15.31 227 GLY A C 1
ATOM 1601 O O . GLY A 1 205 ? 7.621 14.677 28.535 1.00 14.43 227 GLY A O 1
ATOM 1602 N N . GLU A 1 206 ? 7.191 14.971 30.748 1.00 16.06 228 GLU A N 1
ATOM 1603 C CA . GLU A 1 206 ? 5.740 14.879 30.674 1.00 19.19 228 GLU A CA 1
ATOM 1604 C C . GLU A 1 206 ? 5.057 16.206 31.055 1.00 20.35 228 GLU A C 1
ATOM 1605 O O . GLU A 1 206 ? 4.226 16.717 30.304 1.00 20.86 228 GLU A O 1
ATOM 1611 N N . HIS A 1 207 ? 5.406 16.758 32.220 1.00 20.16 229 HIS A N 1
ATOM 1612 C CA . HIS A 1 207 ? 4.826 18.017 32.699 1.00 23.34 229 HIS A CA 1
ATOM 1613 C C . HIS A 1 207 ? 5.488 19.270 32.139 1.00 22.01 229 HIS A C 1
ATOM 1614 O O . HIS A 1 207 ? 4.976 20.376 32.303 1.00 22.99 229 HIS A O 1
ATOM 1621 N N . ALA A 1 208 ? 6.650 19.087 31.536 1.00 19.90 230 ALA A N 1
ATOM 1622 C CA . ALA A 1 208 ? 7.382 20.147 30.877 1.00 18.80 230 ALA A CA 1
ATOM 1623 C C . ALA A 1 208 ? 8.323 19.449 29.920 1.00 18.72 230 ALA A C 1
ATOM 1624 O O . ALA A 1 208 ? 8.543 18.251 30.042 1.00 18.27 230 ALA A O 1
ATOM 1626 N N . ILE A 1 209 ? 8.872 20.189 28.972 1.00 18.79 231 ILE A N 1
ATOM 1627 C CA . ILE A 1 209 ? 9.869 19.637 28.078 1.00 18.30 231 ILE A CA 1
ATOM 1628 C C . ILE A 1 209 ? 11.226 20.099 28.600 1.00 18.44 231 ILE A C 1
ATOM 1629 O O . ILE A 1 209 ? 11.501 21.301 28.678 1.00 18.10 231 ILE A O 1
ATOM 1634 N N . TYR A 1 210 ? 12.050 19.123 28.963 1.00 16.78 232 TYR A N 1
ATOM 1635 C CA . TYR A 1 210 ? 13.404 19.335 29.426 1.00 16.57 232 TYR A CA 1
ATOM 1636 C C . TYR A 1 210 ? 14.365 18.790 28.380 1.00 16.74 232 TYR A C 1
ATOM 1637 O O . TYR A 1 210 ? 13.943 18.315 27.320 1.00 17.10 232 TYR A O 1
ATOM 1646 N N . ALA A 1 211 ? 15.655 18.834 28.698 1.00 16.55 233 ALA A N 1
ATOM 1647 C CA . ALA A 1 211 ? 16.688 18.320 27.824 1.00 16.59 233 ALA A CA 1
ATOM 1648 C C . ALA A 1 211 ? 17.751 17.576 28.622 1.00 16.52 233 ALA A C 1
ATOM 1649 O O . ALA A 1 211 ? 17.850 17.718 29.848 1.00 18.44 233 ALA A O 1
ATOM 1651 N N . ALA A 1 212 ? 18.499 16.732 27.929 1.00 15.30 234 ALA A N 1
ATOM 1652 C CA . ALA A 1 212 ? 19.605 16.004 28.534 1.00 16.00 234 ALA A CA 1
ATOM 1653 C C . ALA A 1 212 ? 20.635 15.695 27.465 1.00 18.37 234 ALA A C 1
ATOM 1654 O O . ALA A 1 212 ? 20.289 15.559 26.294 1.00 18.08 234 ALA A O 1
ATOM 1656 N N . THR A 1 213 ? 21.901 15.605 27.876 1.00 18.35 235 THR A N 1
ATOM 1657 C CA . THR A 1 213 ? 22.984 15.285 26.963 1.00 19.80 235 THR A CA 1
ATOM 1658 C C . THR A 1 213 ? 23.642 13.973 27.402 1.00 18.71 235 THR A C 1
ATOM 1659 O O . THR A 1 213 ? 23.456 13.534 28.536 1.00 18.33 235 THR A O 1
ATOM 1663 N N . SER A 1 214 ? 24.407 13.358 26.505 1.00 19.80 236 SER A N 1
ATOM 1664 C CA . SER A 1 214 ? 25.095 12.100 26.807 1.00 20.15 236 SER A CA 1
ATOM 1665 C C . SER A 1 214 ? 26.292 11.855 25.896 1.00 22.12 236 SER A C 1
ATOM 1666 O O . SER A 1 214 ? 26.276 12.231 24.730 1.00 21.58 236 SER A O 1
ATOM 1669 N N . ASP A 1 215 ? 27.322 11.211 26.434 1.00 24.76 237 ASP A N 1
ATOM 1670 C CA . ASP A 1 215 ? 28.485 10.817 25.632 1.00 28.89 237 ASP A CA 1
ATOM 1671 C C . ASP A 1 215 ? 28.266 9.467 24.977 1.00 27.65 237 ASP A C 1
ATOM 1672 O O . ASP A 1 215 ? 28.835 9.206 23.929 1.00 24.88 237 ASP A O 1
ATOM 1677 N N . ASN A 1 216 ? 27.440 8.622 25.602 1.00 26.54 238 ASN A N 1
ATOM 1678 C CA . ASN A 1 216 ? 27.284 7.230 25.187 1.00 23.60 238 ASN A CA 1
ATOM 1679 C C . ASN A 1 216 ? 25.860 6.709 24.937 1.00 22.89 238 ASN A C 1
ATOM 1680 O O . ASN A 1 216 ? 25.674 5.516 24.709 1.00 21.63 238 ASN A O 1
ATOM 1685 N N . LEU A 1 217 ? 24.866 7.593 24.984 1.00 21.03 239 LEU A N 1
ATOM 1686 C CA . LEU A 1 217 ? 23.450 7.232 24.791 1.00 20.62 239 LEU A CA 1
ATOM 1687 C C . LEU A 1 217 ? 22.828 6.408 25.931 1.00 20.04 239 LEU A C 1
ATOM 1688 O O . LEU A 1 217 ? 21.637 6.102 25.884 1.00 19.56 239 LEU A O 1
ATOM 1693 N N . ILE A 1 218 ? 23.609 6.105 26.968 1.00 21.16 240 ILE A N 1
ATOM 1694 C CA . ILE A 1 218 ? 23.165 5.289 28.099 1.00 22.75 240 ILE A CA 1
ATOM 1695 C C . ILE A 1 218 ? 23.038 6.137 29.367 1.00 21.44 240 ILE A C 1
ATOM 1696 O O . ILE A 1 218 ? 22.018 6.090 30.064 1.00 21.14 240 ILE A O 1
ATOM 1701 N N . ASP A 1 219 ? 24.087 6.891 2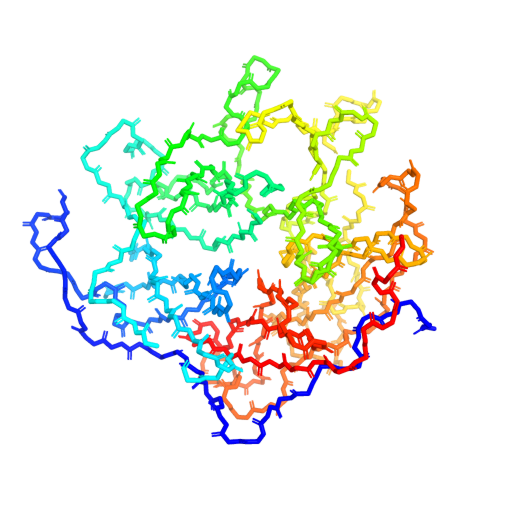9.678 1.00 20.54 241 ASP A N 1
ATOM 1702 C CA . ASP A 1 219 ? 24.096 7.761 30.851 1.00 20.57 241 ASP A CA 1
ATOM 1703 C C . ASP A 1 219 ? 23.762 9.180 30.384 1.00 18.48 241 ASP A C 1
ATOM 1704 O O . ASP A 1 219 ? 24.515 9.781 29.626 1.00 19.27 241 ASP A O 1
ATOM 1709 N N . TRP A 1 220 ? 22.622 9.697 30.833 1.00 15.76 242 TRP A N 1
ATOM 1710 C CA . TRP A 1 220 ? 22.149 11.008 30.419 1.00 15.01 242 TRP A CA 1
ATOM 1711 C C . TRP A 1 220 ? 22.252 12.028 31.540 1.00 15.53 242 TRP A C 1
ATOM 1712 O O . TRP A 1 220 ? 22.020 11.709 32.719 1.00 15.35 242 TRP A O 1
ATOM 1723 N N . TYR A 1 221 ? 22.556 13.263 31.145 1.00 16.55 243 TYR A N 1
ATOM 1724 C CA . TYR A 1 221 ? 22.782 14.384 32.058 1.00 17.41 243 TYR A CA 1
ATOM 1725 C C . TYR A 1 221 ? 21.742 15.475 31.826 1.00 17.30 243 TYR A C 1
ATOM 1726 O O . TYR A 1 221 ? 21.834 16.203 30.844 1.00 15.54 243 TYR A O 1
ATOM 1735 N N . PRO A 1 222 ? 20.745 15.584 32.730 1.00 16.62 244 PRO A N 1
ATOM 1736 C CA . PRO A 1 222 ? 19.708 16.589 32.550 1.00 16.86 244 PRO A CA 1
ATOM 1737 C C . PRO A 1 222 ? 20.308 17.991 32.527 1.00 18.71 244 PRO A C 1
ATOM 1738 O O . PRO A 1 222 ? 21.262 18.274 33.265 1.00 20.77 244 PRO A O 1
ATOM 1742 N N . VAL A 1 223 ? 19.771 18.856 31.680 1.00 18.63 245 VAL A N 1
ATOM 1743 C CA . VAL A 1 223 ? 20.300 20.205 31.562 1.00 20.20 245 VAL A CA 1
ATOM 1744 C C . VAL A 1 223 ? 19.722 21.046 32.688 1.00 20.94 245 VAL A C 1
ATOM 1745 O O . VAL A 1 223 ? 18.502 21.086 32.883 1.00 19.16 245 VAL A O 1
ATOM 1749 N N . LEU A 1 224 ? 20.625 21.697 33.421 1.00 21.24 246 LEU A N 1
ATOM 1750 C CA . LEU A 1 224 ? 20.292 22.526 34.574 1.00 22.26 246 LEU A CA 1
ATOM 1751 C C . LEU A 1 224 ? 20.447 24.008 34.251 1.00 24.16 246 LEU A C 1
ATOM 1752 O O . LEU A 1 224 ? 21.288 24.380 33.435 1.00 24.81 246 LEU A O 1
ATOM 1757 N N . ASP A 1 225 ? 19.634 24.841 34.893 1.00 25.79 247 ASP A N 1
ATOM 1758 C CA . ASP A 1 225 ? 19.690 26.298 34.687 1.00 27.98 247 ASP A CA 1
ATOM 1759 C C . ASP A 1 225 ? 20.588 26.961 35.755 1.00 30.70 247 ASP A C 1
ATOM 1760 O O . ASP A 1 225 ? 21.220 26.270 36.567 1.00 29.66 247 ASP A O 1
ATOM 1765 N N . GLU A 1 226 ? 20.656 28.290 35.729 1.00 32.48 248 GLU A N 1
ATOM 1766 C CA . GLU A 1 226 ? 21.469 29.080 36.679 1.00 35.23 248 GLU A CA 1
ATOM 1767 C C . GLU A 1 226 ? 21.093 28.872 38.163 1.00 35.37 248 GLU A C 1
ATOM 1768 O O . GLU A 1 226 ? 21.910 29.134 39.060 1.00 38.12 248 GLU A O 1
ATOM 1774 N N . LYS A 1 227 ? 19.849 28.460 38.411 1.00 31.81 249 LYS A N 1
ATOM 1775 C CA A LYS A 1 227 ? 19.375 28.169 39.761 0.50 31.74 249 LYS A CA 1
ATOM 1776 C CA B LYS A 1 227 ? 19.378 28.166 39.761 0.50 32.11 249 LYS A CA 1
ATOM 1777 C C . LYS A 1 227 ? 19.687 26.716 40.149 1.00 29.88 249 LYS A C 1
ATOM 1778 O O . LYS A 1 227 ? 19.273 26.250 41.210 1.00 28.87 249 LYS A O 1
ATOM 1789 N N . ASN A 1 228 ? 20.408 25.998 39.285 1.00 27.99 250 ASN A N 1
ATOM 1790 C CA . ASN A 1 228 ? 20.757 24.595 39.525 1.00 27.01 250 ASN A CA 1
A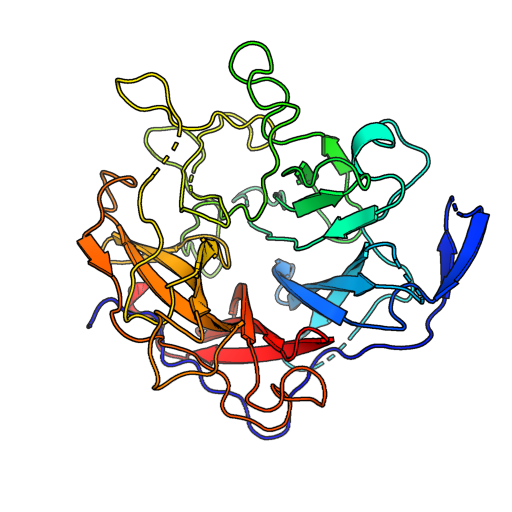TOM 1791 C C . ASN A 1 228 ? 19.501 23.708 39.508 1.00 25.19 250 ASN A C 1
ATOM 1792 O O . ASN A 1 228 ? 19.467 22.632 40.122 1.00 24.39 250 ASN A O 1
ATOM 1797 N N . GLU A 1 229 ? 18.472 24.167 38.799 1.00 24.62 251 GLU A N 1
ATOM 1798 C CA . GLU A 1 229 ? 17.216 23.433 38.666 1.00 23.77 251 GLU A CA 1
ATOM 1799 C C . GLU A 1 229 ? 17.067 22.916 37.243 1.00 22.06 251 GLU A C 1
ATOM 1800 O O . GLU A 1 229 ? 17.683 23.441 36.326 1.00 19.64 251 GLU A O 1
ATOM 1806 N N . LEU A 1 230 ? 16.231 21.895 37.061 1.00 22.19 252 LEU A N 1
ATOM 1807 C CA . LEU A 1 230 ? 15.957 21.374 35.718 1.00 21.59 252 LEU A CA 1
ATOM 1808 C C . LEU A 1 230 ? 15.455 22.518 34.853 1.00 22.04 252 LEU A C 1
ATOM 1809 O O . LEU A 1 230 ? 14.509 23.220 35.232 1.00 22.16 252 LEU A O 1
ATOM 1827 N N . LYS A 1 232 ? 13.417 24.113 32.042 1.00 22.46 254 LYS A N 1
ATOM 1828 C CA . LYS A 1 232 ? 12.228 23.849 31.230 1.00 22.82 254 LYS A CA 1
ATOM 1829 C C . LYS A 1 232 ? 12.303 24.648 29.942 1.00 22.24 254 LYS A C 1
ATOM 1830 O O . LYS A 1 232 ? 12.538 25.859 29.967 1.00 22.45 254 LYS A O 1
ATOM 1836 N N . ILE A 1 233 ? 12.097 23.964 28.823 1.00 21.40 255 ILE A N 1
ATOM 1837 C CA . ILE A 1 233 ? 12.090 24.587 27.511 1.00 21.97 255 ILE A CA 1
ATOM 1838 C C . ILE A 1 233 ? 10.696 25.131 27.210 1.00 21.62 255 ILE A C 1
ATOM 1839 O O . ILE A 1 233 ? 10.564 26.253 26.738 1.00 20.37 255 ILE A O 1
ATOM 1844 N N . ILE A 1 234 ? 9.675 24.300 27.424 1.00 19.64 256 ILE A N 1
ATOM 1845 C CA . ILE A 1 234 ? 8.279 24.734 27.379 1.00 20.69 256 ILE A CA 1
ATOM 1846 C C . ILE A 1 234 ? 7.526 24.037 28.499 1.00 19.71 256 ILE A C 1
ATOM 1847 O O . ILE A 1 234 ? 8.018 23.066 29.094 1.00 18.15 256 ILE A O 1
ATOM 1852 N N . GLN A 1 235 ? 6.348 24.566 28.797 1.00 21.10 257 GLN A N 1
ATOM 1853 C CA . GLN A 1 235 ? 5.481 24.008 29.814 1.00 20.73 257 GLN A CA 1
ATOM 1854 C C . GLN A 1 235 ? 4.032 24.252 29.405 1.00 19.82 257 GLN A C 1
ATOM 1855 O O . GLN A 1 235 ? 3.772 24.896 28.384 1.00 20.57 257 GLN A O 1
ATOM 1861 N N . PRO A 1 236 ? 3.084 23.700 30.165 1.00 18.81 258 PRO A N 1
ATOM 1862 C CA . PRO A 1 236 ? 1.675 23.837 29.802 1.00 19.02 258 PRO A CA 1
ATOM 1863 C C . PRO A 1 236 ? 1.140 25.260 29.794 1.00 21.64 258 PRO A C 1
ATOM 1864 O O . PRO A 1 236 ? 1.629 26.119 30.533 1.00 21.70 258 PRO A O 1
ATOM 1868 N N . ARG A 1 237 ? 0.123 25.473 28.960 1.00 23.03 259 ARG A N 1
ATOM 1869 C CA . ARG A 1 237 ? -0.482 26.768 28.739 1.00 24.08 259 ARG A CA 1
ATOM 1870 C C . ARG A 1 237 ? -1.987 26.723 28.903 1.00 24.64 259 ARG A C 1
ATOM 1871 O O . ARG A 1 237 ? -2.661 25.948 28.221 1.00 22.07 259 ARG A O 1
ATOM 1879 N N . LYS A 1 238 ? -2.526 27.585 29.760 1.00 26.42 260 LYS A N 1
ATOM 1880 C CA . LYS A 1 238 ? -3.970 27.666 29.906 1.00 26.34 260 LYS A CA 1
ATOM 1881 C C . LYS A 1 238 ? -4.568 28.124 28.566 1.00 25.70 260 LYS A C 1
ATOM 1882 O O . LYS A 1 238 ? -3.920 28.834 27.795 1.00 24.53 260 LYS A O 1
ATOM 1888 N N . GLY A 1 239 ? -5.785 27.678 28.275 1.00 24.71 261 GLY A N 1
ATOM 1889 C CA . GLY A 1 239 ? -6.470 28.064 27.047 1.00 25.51 261 GLY A CA 1
ATOM 1890 C C . GLY A 1 239 ? -6.056 27.302 25.794 1.00 24.02 261 GLY A C 1
ATOM 1891 O O . GLY A 1 239 ? -6.668 27.483 24.736 1.00 23.94 261 GLY A O 1
ATOM 1892 N N . HIS A 1 240 ? -5.030 26.454 25.894 1.00 23.01 262 HIS A N 1
ATOM 1893 C CA . HIS A 1 240 ? -4.545 25.672 24.746 1.00 21.36 262 HIS A CA 1
ATOM 1894 C C . HIS A 1 240 ? -4.695 24.177 24.997 1.00 20.20 262 HIS A C 1
ATOM 1895 O O . HIS A 1 240 ? -4.918 23.745 26.128 1.00 19.40 262 HIS A O 1
ATOM 1902 N N . PHE A 1 241 ? -4.545 23.399 23.930 1.00 19.28 263 PHE A N 1
ATOM 1903 C CA . PHE A 1 241 ? -4.652 21.936 23.992 1.00 19.24 263 PHE A CA 1
ATOM 1904 C C . PHE A 1 241 ? -3.615 21.326 24.941 1.00 18.86 263 PHE A C 1
ATOM 1905 O O . PHE A 1 241 ? -3.846 20.249 25.491 1.00 17.42 263 PHE A O 1
ATOM 1913 N N . ASP A 1 242 ? -2.466 21.994 25.090 1.00 18.13 264 ASP A N 1
ATOM 1914 C CA . ASP A 1 242 ? -1.393 21.525 25.959 1.00 18.50 264 ASP A CA 1
ATOM 1915 C C . ASP A 1 242 ? -1.454 22.284 27.277 1.00 18.91 264 ASP A C 1
ATOM 1916 O O . ASP A 1 242 ? -0.486 22.917 27.714 1.00 17.59 264 ASP A O 1
ATOM 1921 N N . SER A 1 243 ? -2.606 22.156 27.921 1.00 18.07 265 SER A N 1
ATOM 1922 C CA . SER A 1 243 ? -2.924 22.884 29.137 1.00 18.20 265 SER A CA 1
ATOM 1923 C C . SER A 1 243 ? -2.652 22.150 30.442 1.00 18.45 265 SER A C 1
ATOM 1924 O O . SER A 1 243 ? -2.581 22.789 31.486 1.00 19.38 265 SER A O 1
ATOM 1927 N N . LEU A 1 244 ? -2.519 20.825 30.399 1.00 18.67 266 LEU A N 1
ATOM 1928 C CA . LEU A 1 244 ? -2.128 20.057 31.595 1.00 18.66 266 LEU A CA 1
ATOM 1929 C C . LEU A 1 244 ? -0.728 19.469 31.471 1.00 19.30 266 LEU A C 1
ATOM 1930 O O . LEU A 1 244 ? 0.005 19.417 32.456 1.00 19.74 266 LEU A O 1
ATOM 1935 N N . LEU A 1 245 ? -0.359 19.023 30.274 1.00 18.69 267 LEU A N 1
ATOM 1936 C CA . LEU A 1 245 ? 0.939 18.410 30.047 1.00 17.42 267 LEU A CA 1
ATOM 1937 C C . LEU A 1 245 ? 1.482 18.795 28.691 1.00 17.65 267 LEU A C 1
ATOM 1938 O O . LEU A 1 245 ? 0.715 19.088 27.771 1.00 15.97 267 LEU A O 1
ATOM 1943 N N . THR A 1 246 ? 2.809 18.755 28.588 1.00 16.58 268 THR A N 1
ATOM 1944 C CA . THR A 1 246 ? 3.552 18.966 27.333 1.00 16.90 268 THR A CA 1
ATOM 1945 C C . THR A 1 246 ? 4.553 17.835 27.343 1.00 17.05 268 THR A C 1
ATOM 1946 O O . THR A 1 246 ? 5.646 17.967 27.905 1.00 18.28 268 THR A O 1
ATOM 1950 N N . GLU A 1 247 ? 4.171 16.726 26.720 1.00 16.20 269 GLU A N 1
ATOM 1951 C CA . GLU A 1 247 ? 4.930 15.488 26.791 1.00 15.65 269 GLU A CA 1
ATOM 1952 C C . GLU A 1 247 ? 5.593 15.077 25.477 1.00 14.80 269 GLU A C 1
ATOM 1953 O O . GLU A 1 247 ? 4.965 15.081 24.420 1.00 14.29 269 GLU A O 1
ATOM 1959 N N . CYS A 1 248 ? 6.861 14.678 25.555 1.00 16.37 270 CYS A N 1
ATOM 1960 C CA . CYS A 1 248 ? 7.599 14.304 24.363 1.00 17.25 270 CYS A CA 1
ATOM 1961 C C . CYS A 1 248 ? 6.911 13.185 23.594 1.00 15.79 270 CYS A C 1
ATOM 1962 O O . CYS A 1 248 ? 6.368 12.249 24.174 1.00 14.17 270 CYS A O 1
ATOM 1965 N N . GLY A 1 249 ? 6.938 13.318 22.273 1.00 16.12 271 GLY A N 1
ATOM 1966 C CA . GLY A 1 249 ? 6.367 12.335 21.373 1.00 15.59 271 GLY A CA 1
ATOM 1967 C C . GLY A 1 249 ? 7.498 11.475 20.849 1.00 16.59 271 GLY A C 1
ATOM 1968 O O . GLY A 1 249 ? 8.309 10.982 21.632 1.00 16.67 271 GLY A O 1
ATOM 1969 N N . PRO A 1 250 ? 7.560 11.278 19.522 1.00 16.73 272 PRO A N 1
ATOM 1970 C CA . PRO A 1 250 ? 8.652 10.516 18.916 1.00 16.24 272 PRO A CA 1
ATOM 1971 C C . PRO A 1 250 ? 9.969 11.284 18.988 1.00 16.69 272 PRO A C 1
ATOM 1972 O O . PRO A 1 250 ? 9.994 12.439 19.440 1.00 16.26 272 PRO A O 1
ATOM 1976 N N . PRO A 1 251 ? 11.078 10.639 18.588 1.00 19.28 273 PRO A N 1
ATOM 1977 C CA . PRO A 1 251 ? 12.384 11.303 18.543 1.00 17.78 273 PRO A CA 1
ATOM 1978 C C . PRO A 1 251 ? 12.316 12.620 17.758 1.00 17.77 273 PRO A C 1
ATOM 1979 O O . PRO A 1 251 ? 11.586 12.692 16.788 1.00 17.77 273 PRO A O 1
ATOM 1983 N N . ALA A 1 252 ? 13.026 13.653 18.212 1.00 16.87 274 ALA A N 1
ATOM 1984 C CA . ALA A 1 252 ? 13.014 14.953 17.544 1.00 16.78 274 ALA A CA 1
ATOM 1985 C C . ALA A 1 252 ? 13.723 14.798 16.208 1.00 17.84 274 ALA A C 1
ATOM 1986 O O . ALA A 1 252 ? 14.556 13.898 16.028 1.00 19.90 274 ALA A O 1
ATOM 1988 N N . ILE A 1 253 ? 13.410 15.674 15.269 1.00 19.70 275 ILE A N 1
ATOM 1989 C CA . ILE A 1 253 ? 13.979 15.545 13.941 1.00 21.59 275 ILE A CA 1
ATOM 1990 C C . ILE A 1 253 ? 14.446 16.878 13.360 1.00 23.63 275 ILE A C 1
ATOM 1991 O O . ILE A 1 253 ? 13.719 17.874 13.384 1.00 23.14 275 ILE A O 1
ATOM 1996 N N . ARG A 1 254 ? 15.680 16.889 12.861 1.00 24.79 276 ARG A N 1
ATOM 1997 C CA . ARG A 1 254 ? 16.224 18.073 12.203 1.00 25.87 276 ARG A CA 1
ATOM 1998 C C . ARG A 1 254 ? 15.506 18.309 10.868 1.00 26.80 276 ARG A C 1
ATOM 1999 O O . ARG A 1 254 ? 15.151 17.354 10.172 1.00 23.17 276 ARG A O 1
ATOM 2007 N N . THR A 1 255 ? 15.284 19.587 10.543 1.00 27.46 277 THR A N 1
ATOM 2008 C CA . THR A 1 255 ? 14.650 20.005 9.281 1.00 28.98 277 THR A CA 1
ATOM 2009 C C . THR A 1 255 ? 15.386 21.249 8.786 1.00 29.66 277 THR A C 1
ATOM 2010 O O . THR A 1 255 ? 16.237 21.777 9.498 1.00 28.03 277 THR A O 1
ATOM 2014 N N . LYS A 1 256 ? 15.051 21.723 7.588 1.00 35.97 278 LYS A N 1
ATOM 2015 C CA . LYS A 1 256 ? 15.681 22.935 7.031 1.00 38.07 278 LYS A CA 1
ATOM 2016 C C . LYS A 1 256 ? 15.519 24.156 7.945 1.00 37.32 278 LYS A C 1
ATOM 2017 O O . LYS A 1 256 ? 16.390 25.025 7.982 1.00 36.35 278 LYS A O 1
ATOM 2023 N N . HIS A 1 257 ? 14.402 24.218 8.671 1.00 36.02 279 HIS A N 1
ATOM 2024 C CA . HIS A 1 257 ? 14.105 25.365 9.538 1.00 37.20 279 HIS A CA 1
ATOM 2025 C C . HIS A 1 257 ? 14.620 25.244 10.976 1.00 34.67 279 HIS A C 1
ATOM 2026 O O . HIS A 1 257 ? 14.581 26.215 11.737 1.00 34.33 279 HIS A O 1
ATOM 2033 N N . GLY A 1 258 ? 15.125 24.070 11.334 1.00 32.06 280 GLY A N 1
ATOM 2034 C CA . GLY A 1 258 ? 15.644 23.822 12.675 1.00 31.40 280 GLY A CA 1
ATOM 2035 C C . GLY A 1 258 ? 15.220 22.455 13.173 1.00 31.64 280 GLY A C 1
ATOM 2036 O O . GLY A 1 258 ? 14.969 21.555 12.379 1.00 33.20 280 GLY A O 1
ATOM 2037 N N . ILE A 1 259 ? 15.131 22.307 14.491 1.00 26.47 281 ILE A N 1
ATOM 2038 C CA . ILE A 1 259 ? 14.735 21.037 15.100 1.00 24.86 281 ILE A CA 1
ATOM 2039 C C . ILE A 1 259 ? 13.247 21.063 15.386 1.00 23.23 281 ILE A C 1
ATOM 2040 O O . ILE A 1 259 ? 12.757 22.006 15.996 1.00 24.85 281 ILE A O 1
ATOM 2045 N N . VAL A 1 260 ? 12.531 20.031 14.949 1.00 21.33 282 VAL A N 1
ATOM 2046 C CA . VAL A 1 260 ? 11.109 19.909 15.238 1.00 20.90 282 VAL A CA 1
ATOM 2047 C C . VAL A 1 260 ? 10.901 18.771 16.242 1.00 20.53 282 VAL A C 1
ATOM 2048 O O . VAL A 1 260 ? 11.367 17.629 16.042 1.00 19.22 282 VAL A O 1
ATOM 2052 N N . LEU A 1 261 ? 10.224 19.104 17.333 1.00 20.54 283 LEU A N 1
ATOM 2053 C CA . LEU A 1 261 ? 9.840 18.116 18.323 1.00 19.47 283 LEU A CA 1
ATOM 2054 C C . LEU A 1 261 ? 8.330 17.958 18.226 1.00 18.97 283 LEU A C 1
ATOM 2055 O O . LEU A 1 261 ? 7.591 18.930 18.418 1.00 19.41 283 LEU A O 1
ATOM 2060 N N . VAL A 1 262 ? 7.876 16.756 17.877 1.00 18.45 284 VAL A N 1
ATOM 2061 C CA . VAL A 1 262 ? 6.456 16.438 17.917 1.00 19.31 284 VAL A CA 1
ATOM 2062 C C . VAL A 1 262 ? 6.172 16.059 19.376 1.00 18.41 284 VAL A C 1
ATOM 2063 O O . VAL A 1 262 ? 6.852 15.198 19.956 1.00 17.68 284 VAL A O 1
ATOM 2067 N N . TYR A 1 263 ? 5.190 16.717 19.984 1.00 17.24 285 TYR A N 1
ATOM 2068 C CA . TYR A 1 263 ? 4.875 16.445 21.371 1.00 17.68 285 TYR A CA 1
ATOM 2069 C C . TYR A 1 263 ? 3.376 16.316 21.590 1.00 17.04 285 TYR A C 1
ATOM 2070 O O . TYR A 1 263 ? 2.571 16.726 20.759 1.00 17.01 285 TYR A O 1
ATOM 2079 N N . ASN A 1 264 ? 3.026 15.710 22.713 1.00 16.76 286 ASN A N 1
ATOM 2080 C CA . ASN A 1 264 ? 1.651 15.472 23.062 1.00 15.28 286 ASN A CA 1
ATOM 2081 C C . ASN A 1 264 ? 1.198 16.390 24.172 1.00 16.74 286 ASN A C 1
ATOM 2082 O O . ASN A 1 264 ? 1.846 16.482 25.219 1.00 19.24 286 ASN A O 1
ATOM 2087 N N . GLY A 1 265 ? 0.078 17.066 23.943 1.00 17.19 287 GLY A N 1
ATOM 2088 C CA . GLY A 1 265 ? -0.489 17.960 24.935 1.00 18.26 287 GLY A CA 1
ATOM 2089 C C . GLY A 1 265 ? -1.723 17.326 25.526 1.00 18.50 287 GLY A C 1
ATOM 2090 O O . GLY A 1 265 ? -2.520 16.742 24.801 1.00 22.42 287 GLY A O 1
ATOM 2091 N N . LYS A 1 266 ? -1.867 17.381 26.846 1.00 18.60 288 LYS A N 1
ATOM 2092 C CA . LYS A 1 266 ? -3.080 16.892 27.473 1.00 17.32 288 LYS A CA 1
ATOM 2093 C C . LYS A 1 266 ? -3.913 18.132 27.778 1.00 17.93 288 LYS A C 1
ATOM 2094 O O . LYS A 1 266 ? -3.432 19.067 28.427 1.00 17.53 288 LYS A O 1
ATOM 2100 N N . ASN A 1 267 ? -5.173 18.114 27.342 1.00 17.89 289 ASN A N 1
ATOM 2101 C CA . ASN A 1 267 ? -6.081 19.252 27.476 1.00 17.46 289 ASN A CA 1
ATOM 2102 C C . ASN A 1 267 ? -6.869 19.242 28.785 1.00 17.65 289 ASN A C 1
ATOM 2103 O O . ASN A 1 267 ? -7.432 18.220 29.162 1.00 18.03 289 ASN A O 1
ATOM 2108 N N . SER A 1 268 ? -6.888 20.368 29.492 1.00 18.81 290 SER A N 1
ATOM 2109 C CA . SER A 1 268 ? -7.717 20.501 30.691 1.00 20.23 290 SER A CA 1
ATOM 2110 C C . SER A 1 268 ? -9.160 20.790 30.292 1.00 20.47 290 SER A C 1
ATOM 2111 O O . SER A 1 268 ? -9.412 21.626 29.426 1.00 19.65 290 SER A O 1
ATOM 2114 N N . GLY A 1 269 ? -10.110 20.129 30.940 1.00 21.28 291 GLY A N 1
ATOM 2115 C CA . GLY A 1 269 ? -11.529 20.397 30.664 1.00 24.38 291 GLY A CA 1
ATOM 2116 C C . GLY A 1 269 ? -12.012 21.677 31.335 1.00 25.66 291 GLY A C 1
ATOM 2117 O O . GLY A 1 269 ? -13.129 22.150 31.064 1.00 27.33 291 GLY A O 1
ATOM 2118 N N . LYS A 1 270 ? -11.185 22.234 32.218 1.00 25.06 292 LYS A N 1
ATOM 2119 C CA . LYS A 1 270 ? -11.536 23.459 32.948 1.00 28.84 292 LYS A CA 1
ATOM 2120 C C . LYS A 1 270 ? -10.768 24.687 32.475 1.00 28.29 292 LYS A C 1
ATOM 2121 O O . LYS A 1 270 ? -11.341 25.770 32.346 1.00 27.52 292 LYS A O 1
ATOM 2127 N N . THR A 1 271 ? -9.481 24.524 32.186 1.00 26.74 293 THR A N 1
ATOM 2128 C CA . THR A 1 271 ? -8.641 25.649 31.788 1.00 26.35 293 THR A CA 1
ATOM 2129 C C . THR A 1 271 ? -7.974 25.479 30.428 1.00 26.01 293 THR A C 1
ATOM 2130 O O . THR A 1 271 ? -7.046 26.225 30.112 1.00 26.89 293 THR A O 1
ATOM 2134 N N . GLY A 1 272 ? -8.434 24.516 29.625 1.00 23.89 294 GLY A N 1
ATOM 2135 C CA . GLY A 1 272 ? -7.822 24.242 28.324 1.00 22.51 294 GLY A CA 1
ATOM 2136 C C . GLY A 1 272 ? -8.549 24.860 27.154 1.00 23.79 294 GLY A C 1
ATOM 2137 O O . GLY A 1 272 ? -9.210 25.881 27.300 1.00 23.46 294 GLY A O 1
ATOM 2138 N N . ASP A 1 273 ? -8.438 24.210 25.996 1.00 21.47 295 ASP A N 1
ATOM 2139 C CA . ASP A 1 273 ? -9.057 24.670 24.770 1.00 22.56 295 ASP A CA 1
ATOM 2140 C C . ASP A 1 273 ? -10.352 23.889 24.544 1.00 22.38 295 ASP A C 1
ATOM 2141 O O . ASP A 1 273 ? -10.326 22.673 24.313 1.00 21.03 295 ASP A O 1
ATOM 2146 N N . ALA A 1 274 ? -11.473 24.604 24.614 1.00 21.02 296 ALA A N 1
ATOM 2147 C CA . ALA A 1 274 ? -12.800 24.016 24.439 1.00 20.63 296 ALA A CA 1
ATOM 2148 C C . ALA A 1 274 ? -13.007 23.339 23.079 1.00 20.48 296 ALA A C 1
ATOM 2149 O O . ALA A 1 274 ? -13.952 22.592 22.913 1.00 20.44 296 ALA A O 1
ATOM 2151 N N . ASN A 1 275 ? -12.156 23.628 22.098 1.00 22.15 297 ASN A N 1
ATOM 2152 C CA . ASN A 1 275 ? -12.270 22.991 20.782 1.00 22.97 297 ASN A CA 1
ATOM 2153 C C . ASN A 1 275 ? -11.859 21.518 20.798 1.00 23.78 297 ASN A C 1
ATOM 2154 O O . ASN A 1 275 ? -12.113 20.789 19.832 1.00 24.70 297 ASN A O 1
ATOM 2159 N N . TYR A 1 276 ? -11.225 21.083 21.890 1.00 22.47 298 TYR A N 1
ATOM 2160 C CA . TYR A 1 276 ? -10.745 19.706 22.020 1.00 20.07 298 TYR A CA 1
ATOM 2161 C C . TYR A 1 276 ? -11.286 19.071 23.298 1.00 19.49 298 TYR A C 1
ATOM 2162 O O . TYR A 1 276 ? -11.637 19.773 24.247 1.00 19.78 298 TYR A O 1
ATOM 2171 N N . PRO A 1 277 ? -11.364 17.737 23.334 1.00 21.72 299 PRO A N 1
ATOM 2172 C CA . PRO A 1 277 ? -11.945 17.092 24.507 1.00 22.32 299 PRO A CA 1
ATOM 2173 C C . PRO A 1 277 ? -11.132 17.295 25.781 1.00 20.97 299 PRO A C 1
ATOM 2174 O O . PRO A 1 277 ? -9.907 17.379 25.723 1.00 19.31 299 PRO A O 1
ATOM 2178 N N . GLY A 1 278 ? -11.821 17.402 26.909 1.00 21.27 300 GLY A N 1
ATOM 2179 C CA . GLY A 1 278 ? -11.159 17.535 28.205 1.00 22.11 300 GLY A CA 1
ATOM 2180 C C . GLY A 1 278 ? -10.458 16.227 28.537 1.00 20.66 300 GLY A C 1
ATOM 2181 O O . GLY A 1 278 ? -10.969 15.158 28.210 1.00 18.73 300 GLY A O 1
ATOM 2182 N N . ASN A 1 279 ? -9.290 16.322 29.174 1.00 22.45 301 ASN A N 1
ATOM 2183 C CA . ASN A 1 279 ? -8.442 15.165 29.534 1.00 24.37 301 ASN A CA 1
ATOM 2184 C C . ASN A 1 279 ? -7.905 14.322 28.364 1.00 26.82 301 ASN A C 1
ATOM 2185 O O . ASN A 1 279 ? -7.321 13.268 28.570 1.00 31.85 301 ASN A O 1
ATOM 2190 N N . ALA A 1 280 ? -8.054 14.800 27.141 1.00 25.38 302 ALA A N 1
ATOM 2191 C CA . ALA A 1 280 ? -7.552 14.061 25.999 1.00 24.34 302 ALA A CA 1
ATOM 2192 C C . ALA A 1 280 ? -6.220 14.646 25.567 1.00 19.68 302 ALA A C 1
ATOM 2193 O O . ALA A 1 280 ? -5.902 15.801 25.850 1.00 18.72 302 ALA A O 1
ATOM 2195 N N . TYR A 1 281 ? -5.452 13.822 24.882 1.00 17.57 303 TYR A N 1
ATOM 2196 C CA . TYR A 1 281 ? -4.185 14.231 24.332 1.00 17.13 303 TYR A CA 1
ATOM 2197 C C . TYR A 1 281 ? -4.383 14.531 22.849 1.00 16.87 303 TYR A C 1
ATOM 2198 O O . TYR A 1 281 ? -5.132 13.832 22.157 1.00 17.83 303 TYR A O 1
ATOM 2207 N N . CYS A 1 282 ? -3.744 15.609 22.405 1.00 17.45 304 CYS A N 1
ATOM 2208 C CA . CYS A 1 282 ? -3.685 16.037 21.012 1.00 18.74 304 CYS A CA 1
ATOM 2209 C C . CYS A 1 282 ? -2.223 16.359 20.788 1.00 17.99 304 CYS A C 1
ATOM 2210 O O . CYS A 1 282 ? -1.522 16.660 21.738 1.00 19.15 304 CYS A O 1
ATOM 2213 N N . ALA A 1 283 ? -1.774 16.327 19.538 1.00 18.02 305 ALA A N 1
ATOM 2214 C CA . ALA A 1 283 ? -0.364 16.506 19.216 1.00 17.14 305 ALA A CA 1
ATOM 2215 C C . ALA A 1 283 ? -0.014 17.890 18.667 1.00 17.95 305 ALA A C 1
ATOM 2216 O O . ALA A 1 283 ? -0.703 18.422 17.806 1.00 19.27 305 ALA A O 1
ATOM 2218 N N . GLY A 1 284 ? 1.074 18.454 19.176 1.00 17.25 306 GLY A N 1
ATOM 2219 C CA . GLY A 1 284 ? 1.588 19.734 18.718 1.00 18.05 306 GLY A CA 1
ATOM 2220 C C . GLY A 1 284 ? 2.998 19.587 18.205 1.00 18.09 306 GLY A C 1
ATOM 2221 O O . GLY A 1 284 ? 3.545 18.484 18.170 1.00 18.49 306 GLY A O 1
ATOM 2222 N N . GLN A 1 285 ? 3.580 20.702 17.785 1.00 19.45 307 GLN A N 1
ATOM 2223 C CA . GLN A 1 285 ? 4.963 20.725 17.308 1.00 19.52 307 GLN A CA 1
ATOM 2224 C C . GLN A 1 285 ? 5.680 21.953 17.830 1.00 19.80 307 GLN A C 1
ATOM 2225 O O . GLN A 1 285 ? 5.094 23.028 17.944 1.00 20.63 307 GLN A O 1
ATOM 2231 N N . LEU A 1 286 ? 6.955 21.767 18.141 1.00 20.20 308 LEU A N 1
ATOM 2232 C CA . LEU A 1 286 ? 7.818 22.809 18.646 1.00 21.36 308 LEU A CA 1
ATOM 2233 C C . LEU A 1 286 ? 8.995 22.898 17.676 1.00 22.66 308 LEU A C 1
ATOM 2234 O O . LEU A 1 286 ? 9.588 21.873 17.330 1.00 23.16 308 LEU A O 1
ATOM 2239 N N . LEU A 1 287 ? 9.292 24.107 17.204 1.00 23.47 309 LEU A N 1
ATOM 2240 C CA . LEU A 1 287 ? 10.425 24.356 16.325 1.00 24.19 309 LEU A CA 1
ATOM 2241 C C . LEU A 1 287 ? 11.505 25.005 17.165 1.00 24.93 309 LEU A C 1
ATOM 2242 O O . LEU A 1 287 ? 11.290 26.077 17.745 1.00 27.15 309 LEU A O 1
ATOM 2247 N N . LEU A 1 288 ? 12.667 24.366 17.228 1.00 25.61 310 LEU A N 1
ATOM 2248 C CA . LEU A 1 288 ? 13.778 24.902 17.992 1.00 25.15 310 LEU A CA 1
ATOM 2249 C C . LEU A 1 288 ? 14.937 25.221 17.076 1.00 26.23 310 LEU A C 1
ATOM 2250 O O . LEU A 1 288 ? 15.038 24.677 15.981 1.00 24.42 310 LEU A O 1
ATOM 2255 N N . ASP A 1 289 ? 15.818 26.093 17.550 1.00 26.42 311 ASP A N 1
ATOM 2256 C CA . ASP A 1 289 ? 16.976 26.521 16.770 1.00 30.41 311 ASP A CA 1
ATOM 2257 C C . ASP A 1 289 ? 17.929 25.344 16.553 1.00 29.65 311 ASP A C 1
ATOM 2258 O O . ASP A 1 289 ? 18.264 24.621 17.495 1.00 28.86 311 ASP A O 1
ATOM 2263 N N . GLY A 1 290 ? 18.339 25.148 15.302 1.00 30.77 312 GLY A N 1
ATOM 2264 C CA . GLY A 1 290 ? 19.242 24.055 14.941 1.00 32.35 312 GLY A CA 1
ATOM 2265 C C . GLY A 1 290 ? 20.640 24.202 15.519 1.00 33.94 312 GLY A C 1
ATOM 2266 O O . GLY A 1 290 ? 21.360 23.218 15.646 1.00 35.14 312 GLY A O 1
ATOM 2267 N N . ASN A 1 291 ? 21.026 25.433 15.853 1.00 35.85 313 ASN A N 1
ATOM 2268 C CA . ASN A 1 291 ? 22.327 25.711 16.471 1.00 38.09 313 ASN A CA 1
ATOM 2269 C C . ASN A 1 291 ? 22.227 25.756 18.003 1.00 38.12 313 ASN A C 1
ATOM 2270 O O . ASN A 1 291 ? 23.186 25.406 18.696 1.00 40.32 313 ASN A O 1
ATOM 2275 N N . ASP A 1 292 ? 21.068 26.174 18.518 1.00 32.66 314 ASP A N 1
ATOM 2276 C CA . ASP A 1 292 ? 20.809 26.243 19.963 1.00 32.17 314 ASP A CA 1
ATOM 2277 C C . ASP A 1 292 ? 19.512 25.475 20.260 1.00 30.72 314 ASP A C 1
ATOM 2278 O O . ASP A 1 292 ? 18.428 26.066 20.243 1.00 30.09 314 ASP A O 1
ATOM 2283 N N . PRO A 1 293 ? 19.619 24.165 20.581 1.00 28.55 315 PRO A N 1
ATOM 2284 C CA . PRO A 1 293 ? 18.423 23.338 20.749 1.00 26.09 315 PRO A CA 1
ATOM 2285 C C . PRO A 1 293 ? 17.536 23.656 21.955 1.00 25.52 315 PRO A C 1
ATOM 2286 O O . PRO A 1 293 ? 16.488 23.039 22.101 1.00 22.39 315 PRO A O 1
ATOM 2290 N N . TYR A 1 294 ? 17.942 24.609 22.793 1.00 26.56 316 TYR A N 1
ATOM 2291 C CA . TYR A 1 294 ? 17.144 25.031 23.940 1.00 27.05 316 TYR A CA 1
ATOM 2292 C C . TYR A 1 294 ? 16.292 26.245 23.571 1.00 28.56 316 TYR A C 1
ATOM 2293 O O . TYR A 1 294 ? 15.391 26.639 24.321 1.00 31.29 316 TYR A O 1
ATOM 2302 N N . LYS A 1 295 ? 16.575 26.830 22.410 1.00 28.07 317 LYS A N 1
ATOM 2303 C CA . LYS A 1 295 ? 15.911 28.055 21.966 1.00 28.88 317 LYS A CA 1
ATOM 2304 C C . LYS A 1 295 ? 14.719 27.756 21.065 1.00 28.00 317 LYS A C 1
ATOM 2305 O O . LYS A 1 295 ? 14.869 27.217 19.964 1.00 25.69 317 LYS A O 1
ATOM 2311 N N . VAL A 1 296 ? 13.534 28.123 21.549 1.00 27.56 318 VAL A N 1
ATOM 2312 C CA . VAL A 1 296 ? 12.287 27.920 20.823 1.00 26.73 318 VAL A CA 1
ATOM 2313 C C . VAL A 1 296 ? 12.129 29.005 19.762 1.00 28.05 318 VAL A C 1
ATOM 2314 O O . VAL A 1 296 ? 12.294 30.186 20.058 1.00 29.23 318 VAL A O 1
ATOM 2318 N N . LEU A 1 297 ? 11.842 28.594 18.530 1.00 27.35 319 LEU A N 1
ATOM 2319 C CA . LEU A 1 297 ? 11.611 29.528 17.427 1.00 28.69 319 LEU A CA 1
ATOM 2320 C C . LEU A 1 297 ? 10.126 29.678 17.179 1.00 29.92 319 LEU A C 1
ATOM 2321 O O . LEU A 1 297 ? 9.666 30.769 16.869 1.00 29.22 319 LEU A O 1
ATOM 2326 N N . ASP A 1 298 ? 9.374 28.584 17.300 1.00 28.45 320 ASP A N 1
ATOM 2327 C CA . ASP A 1 298 ? 7.938 28.628 17.057 1.00 28.04 320 ASP A CA 1
ATOM 2328 C C . ASP A 1 298 ? 7.257 27.437 17.724 1.00 26.31 320 ASP A C 1
ATOM 2329 O O . ASP A 1 298 ? 7.906 26.440 18.036 1.00 23.14 320 ASP A O 1
ATOM 2334 N N . ARG A 1 299 ? 5.943 27.550 17.910 1.00 24.98 321 ARG A N 1
ATOM 2335 C CA . ARG A 1 299 ? 5.145 26.532 18.588 1.00 24.08 321 ARG A CA 1
ATOM 2336 C C . ARG A 1 299 ? 3.713 26.627 18.064 1.00 25.64 321 ARG A C 1
ATOM 2337 O O . ARG A 1 299 ? 3.175 27.735 17.912 1.00 27.82 321 ARG A O 1
ATOM 2345 N N . LEU A 1 300 ? 3.107 25.490 17.731 1.00 24.21 322 LEU A N 1
ATOM 2346 C CA . LEU A 1 300 ? 1.726 25.496 17.243 1.00 23.77 322 LEU A CA 1
ATOM 2347 C C . LEU A 1 300 ? 0.745 25.871 18.346 1.00 25.15 322 LEU A C 1
ATOM 2348 O O . LEU A 1 300 ? 0.838 25.364 19.465 1.00 22.60 322 LEU A O 1
ATOM 2353 N N . ASP A 1 301 ? -0.171 26.779 18.024 1.00 25.11 323 ASP A N 1
ATOM 2354 C CA . ASP A 1 301 ? -1.221 27.186 18.947 1.00 26.69 323 ASP A CA 1
ATOM 2355 C C . ASP A 1 301 ? -2.294 26.117 19.045 1.00 25.09 323 ASP A C 1
ATOM 2356 O O . ASP A 1 301 ? -2.876 25.925 20.104 1.00 25.23 323 ASP A O 1
ATOM 2361 N N . LYS A 1 302 ? -2.569 25.473 17.916 1.00 23.71 324 LYS A N 1
ATOM 2362 C CA . LYS A 1 302 ? -3.574 24.430 17.801 1.00 25.18 324 LYS A CA 1
ATOM 2363 C C . LYS A 1 302 ? -2.880 23.132 17.444 1.00 23.22 324 LYS A C 1
ATOM 2364 O O . LYS A 1 302 ? -1.852 23.149 16.754 1.00 22.28 324 LYS A O 1
ATOM 2370 N N . PRO A 1 303 ? -3.442 21.996 17.882 1.00 22.00 325 PRO A N 1
ATOM 2371 C CA . PRO A 1 303 ? -2.786 20.740 17.557 1.00 20.05 325 PRO A CA 1
ATOM 2372 C C . PRO A 1 303 ? -2.845 20.439 16.057 1.00 20.94 325 PRO A C 1
ATOM 2373 O O . PRO A 1 303 ? -3.765 20.884 15.372 1.00 20.25 325 PRO A O 1
ATOM 2377 N N . PHE A 1 304 ? -1.833 19.749 15.541 1.00 20.01 326 PHE A N 1
ATOM 2378 C CA . PHE A 1 304 ? -1.816 19.385 14.126 1.00 21.45 326 PHE A CA 1
ATOM 2379 C C . PHE A 1 304 ? -2.489 18.026 13.934 1.00 23.54 326 PHE A C 1
ATOM 2380 O O . PHE A 1 304 ? -2.815 17.639 12.816 1.00 25.68 326 PHE A O 1
ATOM 2388 N N . PHE A 1 305 ? -2.687 17.296 15.026 1.00 21.38 327 PHE A N 1
ATOM 2389 C CA . PHE A 1 305 ? -3.302 15.973 14.952 1.00 23.01 327 PHE A CA 1
ATOM 2390 C C . PHE A 1 305 ? -4.141 15.767 16.211 1.00 21.62 327 PHE A C 1
ATOM 2391 O O . PHE A 1 305 ? -3.633 15.890 17.320 1.00 20.13 327 PHE A O 1
ATOM 2399 N N . ALA A 1 306 ? -5.430 15.493 16.035 1.00 21.84 328 ALA A N 1
ATOM 2400 C CA . ALA A 1 306 ? -6.350 15.355 17.165 1.00 21.64 328 ALA A CA 1
ATOM 2401 C C . ALA A 1 306 ? -7.338 14.211 16.939 1.00 21.20 328 ALA A C 1
ATOM 2402 O O . ALA A 1 306 ? -7.448 13.707 15.830 1.00 22.07 328 ALA A O 1
ATOM 2404 N N . PRO A 1 307 ? -8.040 13.771 18.000 1.00 22.55 329 PRO A N 1
ATOM 2405 C CA . PRO A 1 307 ? -9.002 12.687 17.804 1.00 25.98 329 PRO A CA 1
ATOM 2406 C C . PRO A 1 307 ? -10.129 13.114 16.865 1.00 27.97 329 PRO A C 1
ATOM 2407 O O . PRO A 1 307 ? -10.723 14.169 17.063 1.00 27.84 329 PRO A O 1
ATOM 2411 N N . GLU A 1 308 ? -10.383 12.310 15.839 1.00 30.68 330 GLU A N 1
ATOM 2412 C CA A GLU A 1 308 ? -11.426 12.604 14.849 0.50 34.26 330 GLU A CA 1
ATOM 2413 C CA B GLU A 1 308 ? -11.423 12.602 14.849 0.50 33.68 330 GLU A CA 1
ATOM 2414 C C . GLU A 1 308 ? -12.184 11.359 14.402 1.00 33.54 330 GLU A C 1
ATOM 2415 O O . GLU A 1 308 ? -13.377 11.430 14.133 1.00 41.19 330 GLU A O 1
ATOM 2426 N N . ALA A 1 309 ? -11.496 10.222 14.318 1.00 29.09 331 ALA A N 1
ATOM 2427 C CA . ALA A 1 309 ? -12.112 8.970 13.842 1.00 28.64 331 ALA A CA 1
ATOM 2428 C C . ALA A 1 309 ? -12.674 8.048 14.938 1.00 30.10 331 ALA A C 1
ATOM 2429 O O . ALA A 1 309 ? -12.226 8.098 16.090 1.00 24.50 331 ALA A O 1
ATOM 2431 N N . PRO A 1 310 ? -13.657 7.189 14.578 1.00 31.99 332 PRO A N 1
ATOM 2432 C CA . PRO A 1 310 ? -14.260 6.281 15.564 1.00 32.27 332 PRO A CA 1
ATOM 2433 C C . PRO A 1 310 ? -13.256 5.398 16.312 1.00 29.38 332 PRO A C 1
ATOM 2434 O O . PRO A 1 310 ? -13.427 5.176 17.508 1.00 29.66 332 PRO A O 1
ATOM 2438 N N . PHE A 1 311 ? -12.204 4.933 15.631 1.00 25.20 333 PHE A N 1
ATOM 2439 C CA . PHE A 1 311 ? -11.211 4.052 16.264 1.00 23.89 333 PHE A CA 1
ATOM 2440 C C . PHE A 1 311 ? -10.345 4.756 17.320 1.00 24.30 333 PHE A C 1
ATOM 2441 O O . PHE A 1 311 ? -9.633 4.107 18.073 1.00 26.54 333 PHE A O 1
ATOM 2449 N N . GLU A 1 312 ? -10.426 6.081 17.388 1.00 24.74 334 GLU A N 1
ATOM 2450 C CA . GLU A 1 312 ? -9.684 6.849 18.381 1.00 23.30 334 GLU A CA 1
ATOM 2451 C C . GLU A 1 312 ? -10.538 7.143 19.615 1.00 26.10 334 GLU A C 1
ATOM 2452 O O . GLU A 1 312 ? -10.060 7.787 20.545 1.00 22.90 334 GLU A O 1
ATOM 2458 N N . LYS A 1 313 ? -11.778 6.639 19.607 1.00 26.55 335 LYS A N 1
ATOM 2459 C CA A LYS A 1 313 ? -12.754 6.864 20.675 0.50 28.50 335 LYS A CA 1
ATOM 2460 C CA B LYS A 1 313 ? -12.746 6.866 20.680 0.50 27.81 335 LYS A CA 1
ATOM 2461 C C . LYS A 1 313 ? -13.176 5.549 21.321 1.00 30.67 335 LYS A C 1
ATOM 2462 O O . LYS A 1 313 ? -13.010 4.481 20.735 1.00 28.58 335 LYS A O 1
ATOM 2473 N N . SER A 1 314 ? -13.735 5.639 22.526 1.00 36.43 336 SER A N 1
ATOM 2474 C CA . SER A 1 314 ? -14.220 4.465 23.259 1.00 40.47 336 SER A CA 1
ATOM 2475 C C . SER A 1 314 ? -15.156 4.900 24.396 1.00 43.62 336 SER A C 1
ATOM 2476 O O . SER A 1 314 ? -15.469 6.083 24.538 1.00 37.85 336 SER A O 1
ATOM 2479 N N . GLY A 1 315 ? -15.590 3.937 25.208 1.00 50.48 337 GLY A N 1
ATOM 2480 C CA . GLY A 1 315 ? -16.438 4.226 26.368 1.00 48.49 337 GLY A CA 1
ATOM 2481 C C . GLY A 1 315 ? -15.756 5.154 27.362 1.00 45.75 337 GLY A C 1
ATOM 2482 O O . GLY A 1 315 ? -16.376 6.075 27.893 1.00 50.53 337 GLY A O 1
ATOM 2483 N N . GLN A 1 316 ? -14.469 4.919 27.597 1.00 40.85 338 GLN A N 1
ATOM 2484 C CA . GLN A 1 316 ? -13.683 5.721 28.526 1.00 44.98 338 GLN A CA 1
ATOM 2485 C C . GLN A 1 316 ? -13.286 7.086 27.936 1.00 44.82 338 GLN A C 1
ATOM 2486 O O . GLN A 1 316 ? -13.119 8.056 28.679 1.00 42.24 338 GLN A O 1
ATOM 2492 N N . TYR A 1 317 ? -13.130 7.152 26.611 1.00 40.44 339 TYR A N 1
ATOM 2493 C CA . TYR A 1 317 ? -12.747 8.387 25.912 1.00 37.87 339 TYR A CA 1
ATOM 2494 C C . TYR A 1 317 ? -13.724 8.650 24.774 1.00 33.56 339 TYR A C 1
ATOM 2495 O O . TYR A 1 317 ? -13.398 8.494 23.584 1.00 29.52 339 TYR A O 1
ATOM 2504 N N . LYS A 1 318 ? -14.925 9.059 25.168 1.00 31.66 340 LYS A N 1
ATOM 2505 C CA . LYS A 1 318 ? -16.040 9.302 24.256 1.00 33.71 340 LYS A CA 1
ATOM 2506 C C . LYS A 1 318 ? -15.688 10.180 23.067 1.00 30.17 340 LYS A C 1
ATOM 2507 O O . LYS A 1 318 ? -16.083 9.884 21.940 1.00 29.69 340 LYS A O 1
ATOM 2513 N N . ASP A 1 319 ? -14.955 11.260 23.320 1.00 27.13 341 ASP A N 1
ATOM 2514 C CA . ASP A 1 319 ? -14.555 12.184 22.260 1.00 28.71 341 ASP A CA 1
ATOM 2515 C C . ASP A 1 319 ? -13.167 11.847 21.708 1.00 27.38 341 ASP A C 1
ATOM 2516 O O . ASP A 1 319 ? -12.670 12.523 20.810 1.00 27.29 341 ASP A O 1
ATOM 2521 N N . GLY A 1 320 ? -12.545 10.804 22.256 1.00 25.18 342 GLY A N 1
ATOM 2522 C CA . GLY A 1 320 ? -11.259 10.314 21.767 1.00 24.49 342 GLY A CA 1
ATOM 2523 C C . GLY A 1 320 ? -10.000 10.893 22.372 1.00 23.12 342 GLY A C 1
ATOM 2524 O O . GLY A 1 320 ? -10.033 11.893 23.087 1.00 21.89 342 GLY A O 1
ATOM 2525 N N . THR A 1 321 ? -8.882 10.235 22.079 1.00 21.44 343 THR A N 1
ATOM 2526 C CA . THR A 1 321 ? -7.561 10.670 22.530 1.00 19.58 343 THR A CA 1
ATOM 2527 C C . THR A 1 321 ? -6.492 9.971 21.681 1.00 18.96 343 THR A C 1
ATOM 2528 O O . THR A 1 321 ? -6.670 8.817 21.271 1.00 19.26 343 THR A O 1
ATOM 2532 N N . VAL A 1 322 ? -5.415 10.693 21.372 1.00 17.26 344 VAL A N 1
ATOM 2533 C CA . VAL A 1 322 ? -4.326 10.175 20.546 1.00 17.42 344 VAL A CA 1
ATOM 2534 C C . VAL A 1 322 ? -2.987 10.554 21.177 1.00 16.77 344 VAL A C 1
ATOM 2535 O O . VAL A 1 322 ? -2.849 11.645 21.738 1.00 16.80 344 VAL A O 1
ATOM 2539 N N . PHE A 1 323 ? -2.017 9.640 21.104 1.00 16.34 345 PHE A N 1
ATOM 2540 C CA . PHE A 1 323 ? -0.700 9.846 21.723 1.00 16.10 345 PHE A CA 1
ATOM 2541 C C . PHE A 1 323 ? 0.373 9.401 20.743 1.00 16.41 345 PHE A C 1
ATOM 2542 O O . PHE A 1 323 ? 0.542 8.201 20.496 1.00 15.39 345 PHE A O 1
ATOM 2550 N N . ILE A 1 324 ? 1.073 10.385 20.183 1.00 16.29 346 ILE A N 1
ATOM 2551 C CA . ILE A 1 324 ? 2.062 10.175 19.119 1.00 17.69 346 ILE A CA 1
ATOM 2552 C C . ILE A 1 324 ? 3.395 9.762 19.691 1.00 16.43 346 ILE A C 1
ATOM 2553 O O . ILE A 1 324 ? 3.932 10.451 20.557 1.00 15.09 346 ILE A O 1
ATOM 2558 N N . GLU A 1 325 ? 3.951 8.655 19.203 1.00 15.24 347 GLU A N 1
ATOM 2559 C CA . GLU A 1 325 ? 5.186 8.152 19.808 1.00 15.35 347 GLU A CA 1
ATOM 2560 C C . GLU A 1 325 ? 6.207 7.525 18.854 1.00 16.30 347 GLU A C 1
ATOM 2561 O O . GLU A 1 325 ? 7.365 7.305 19.247 1.00 15.76 347 GLU A O 1
ATOM 2567 N N . GLY A 1 326 ? 5.793 7.250 17.616 1.00 15.53 348 GLY A N 1
ATOM 2568 C CA . GLY A 1 326 ? 6.686 6.693 16.609 1.00 16.77 348 GLY A CA 1
ATOM 2569 C C . GLY A 1 326 ? 6.664 7.494 15.329 1.00 16.57 348 GLY A C 1
ATOM 2570 O O . GLY A 1 326 ? 5.616 7.964 14.907 1.00 17.89 348 GLY A O 1
ATOM 2571 N N . LEU A 1 327 ? 7.832 7.651 14.716 1.00 18.09 349 LEU A N 1
ATOM 2572 C CA . LEU A 1 327 ? 7.969 8.382 13.475 1.00 20.78 349 LEU A CA 1
ATOM 2573 C C . LEU A 1 327 ? 9.056 7.736 12.633 1.00 20.95 349 LEU A C 1
ATOM 2574 O O . LEU A 1 327 ? 10.223 7.666 13.049 1.00 20.43 349 LEU A O 1
ATOM 2579 N N . VAL A 1 328 ? 8.687 7.269 11.442 1.00 20.87 350 VAL A N 1
ATOM 2580 C CA . VAL A 1 328 ? 9.664 6.625 10.560 1.00 21.82 350 VAL A CA 1
ATOM 2581 C C . VAL A 1 328 ? 9.578 7.161 9.140 1.00 21.80 350 VAL A C 1
ATOM 2582 O O . VAL A 1 328 ? 8.501 7.527 8.664 1.00 23.14 350 VAL A O 1
ATOM 2586 N N . TYR A 1 329 ? 10.734 7.217 8.496 1.00 22.77 351 TYR A N 1
ATOM 2587 C CA . TYR A 1 329 ? 10.862 7.624 7.116 1.00 24.40 351 TYR A CA 1
ATOM 2588 C C . TYR A 1 329 ? 10.980 6.332 6.318 1.00 24.61 351 TYR A C 1
ATOM 2589 O O . TYR A 1 329 ? 11.870 5.521 6.563 1.00 23.40 351 TYR A O 1
ATOM 2598 N N . HIS A 1 330 ? 10.086 6.153 5.354 1.00 25.96 352 HIS A N 1
ATOM 2599 C CA . HIS A 1 330 ? 10.043 4.938 4.555 1.00 25.92 352 HIS A CA 1
ATOM 2600 C C . HIS A 1 330 ? 9.492 5.238 3.168 1.00 26.53 352 HIS A C 1
ATOM 2601 O O . HIS A 1 330 ? 8.375 5.733 3.038 1.00 24.06 352 HIS A O 1
ATOM 2608 N N . LYS A 1 331 ? 10.305 4.958 2.152 1.00 28.86 353 LYS A N 1
ATOM 2609 C CA A LYS A 1 331 ? 9.939 5.169 0.748 0.50 31.45 353 LYS A CA 1
ATOM 2610 C CA B LYS A 1 331 ? 9.922 5.162 0.751 0.50 31.09 353 LYS A CA 1
ATOM 2611 C C . LYS A 1 331 ? 9.375 6.562 0.473 1.00 31.38 353 LYS A C 1
ATOM 2612 O O . LYS A 1 331 ? 8.249 6.720 -0.019 1.00 29.90 353 LYS A O 1
ATOM 2623 N N . LYS A 1 332 ? 10.183 7.568 0.793 1.00 30.51 354 LYS A N 1
ATOM 2624 C CA . LYS A 1 332 ? 9.846 8.971 0.589 1.00 31.12 354 LYS A CA 1
ATOM 2625 C C . LYS A 1 332 ? 8.595 9.443 1.331 1.00 28.83 354 LYS A C 1
ATOM 2626 O O . LYS A 1 332 ? 8.009 10.448 0.948 1.00 29.01 354 LYS A O 1
ATOM 2632 N N . LYS A 1 333 ? 8.197 8.730 2.384 1.00 27.91 355 LYS A N 1
ATOM 2633 C CA . LYS A 1 333 ? 7.044 9.112 3.206 1.00 27.85 355 LYS A CA 1
ATOM 2634 C C . LYS A 1 333 ? 7.369 9.010 4.690 1.00 26.01 355 LYS A C 1
ATOM 2635 O O . LYS A 1 333 ? 8.289 8.301 5.094 1.00 26.79 355 LYS A O 1
ATOM 2641 N N . LEU A 1 334 ? 6.615 9.748 5.490 1.00 25.37 356 LEU A N 1
ATOM 2642 C CA . LEU A 1 334 ? 6.736 9.687 6.938 1.00 22.86 356 LEU A CA 1
ATOM 2643 C C . LEU A 1 334 ? 5.502 8.994 7.490 1.00 21.38 356 LEU A C 1
ATOM 2644 O O . LEU A 1 334 ? 4.376 9.363 7.154 1.00 21.60 356 LEU A O 1
ATOM 2649 N N . TYR A 1 335 ? 5.724 7.967 8.304 1.00 21.59 357 TYR A N 1
ATOM 2650 C CA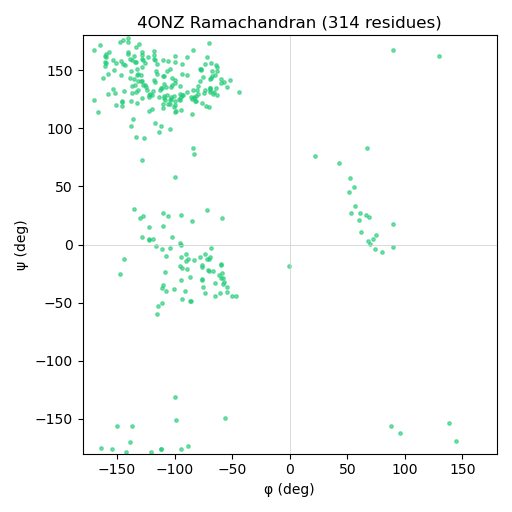 . TYR A 1 335 ? 4.659 7.229 8.972 1.00 20.69 357 TYR A CA 1
ATOM 2651 C C . TYR A 1 335 ? 4.682 7.558 10.462 1.00 21.52 357 TYR A C 1
ATOM 2652 O O . TYR A 1 335 ? 5.698 7.353 11.143 1.00 21.31 357 TYR A O 1
ATOM 2661 N N . LEU A 1 336 ? 3.541 8.029 10.954 1.00 20.72 358 LEU A N 1
ATOM 2662 C CA . LEU A 1 336 ? 3.345 8.406 12.352 1.00 21.82 358 LEU A CA 1
ATOM 2663 C C . LEU A 1 336 ? 2.554 7.294 13.048 1.00 20.09 358 LEU A C 1
ATOM 2664 O O . LEU A 1 336 ? 1.460 6.949 12.594 1.00 19.86 358 LEU A O 1
ATOM 2669 N N . TYR A 1 337 ? 3.085 6.756 14.144 1.00 18.54 359 TYR A N 1
ATOM 2670 C CA . TYR A 1 337 ? 2.420 5.702 14.903 1.00 17.26 359 TYR A CA 1
ATOM 2671 C C . TYR A 1 337 ? 2.014 6.250 16.246 1.00 17.26 359 TYR A C 1
ATOM 2672 O O . TYR A 1 337 ? 2.809 6.898 16.937 1.00 17.13 359 TYR A O 1
ATOM 2681 N N . TYR A 1 338 ? 0.775 5.986 16.613 1.00 17.20 360 TYR A N 1
ATOM 2682 C CA . TYR A 1 338 ? 0.218 6.547 17.834 1.00 17.23 360 TYR A CA 1
ATOM 2683 C C . TYR A 1 338 ? -0.733 5.620 18.529 1.00 16.46 360 TYR A C 1
ATOM 2684 O O . TYR A 1 338 ? -1.306 4.716 17.905 1.00 17.04 360 TYR A O 1
ATOM 2693 N N . GLY A 1 339 ? -0.854 5.833 19.837 1.00 17.91 361 GLY A N 1
ATOM 2694 C CA . GLY A 1 339 ? -1.799 5.121 20.648 1.00 17.36 361 GLY A CA 1
ATOM 2695 C C . GLY A 1 339 ? -3.119 5.827 20.415 1.00 19.82 361 GLY A C 1
ATOM 2696 O O . GLY A 1 339 ? -3.180 7.068 20.415 1.00 17.53 361 GLY A O 1
ATOM 2697 N N . CYS A 1 340 ? -4.160 5.045 20.165 1.00 19.66 362 CYS A N 1
ATOM 2698 C CA . CYS A 1 340 ? -5.485 5.593 19.950 1.00 23.65 362 CYS A CA 1
ATOM 2699 C C . CYS A 1 340 ? -6.411 5.022 21.021 1.00 25.98 362 CYS A C 1
ATOM 2700 O O . CYS A 1 340 ? -6.423 3.811 21.276 1.00 26.67 362 CYS A O 1
ATOM 2703 N N . ALA A 1 341 ? -7.123 5.918 21.707 1.00 28.02 363 ALA A N 1
ATOM 2704 C CA . ALA A 1 341 ? -8.067 5.548 22.760 1.00 27.26 363 ALA A CA 1
ATOM 2705 C C . ALA A 1 341 ? -7.421 4.822 23.939 1.00 26.31 363 ALA A C 1
ATOM 2706 O O . ALA A 1 341 ? -8.089 4.047 24.630 1.00 24.93 363 ALA A O 1
ATOM 2708 N N . ASP A 1 342 ? -6.135 5.077 24.183 1.00 25.36 364 ASP A N 1
ATOM 2709 C CA . ASP A 1 342 ? -5.390 4.387 25.239 1.00 27.41 364 ASP A CA 1
ATOM 2710 C C . ASP A 1 342 ? -5.475 2.869 25.131 1.00 26.50 364 ASP A C 1
ATOM 2711 O O . ASP A 1 342 ? -5.332 2.180 26.141 1.00 27.00 364 ASP A O 1
ATOM 2716 N N . SER A 1 343 ? -5.673 2.332 23.924 1.00 22.15 365 SER A N 1
ATOM 2717 C CA . SER A 1 343 ? -5.855 0.895 23.801 1.00 23.87 365 SER A CA 1
ATOM 2718 C C . SER A 1 343 ? -5.335 0.217 22.543 1.00 21.47 365 SER A C 1
ATOM 2719 O O . SER A 1 343 ? -5.055 -0.972 22.582 1.00 21.82 365 SER A O 1
ATOM 2722 N N . GLN A 1 344 ? -5.215 0.945 21.440 1.00 19.30 366 GLN A N 1
ATOM 2723 C CA . GLN A 1 344 ? -4.756 0.344 20.186 1.00 21.91 366 GLN A CA 1
ATOM 2724 C C . GLN A 1 344 ? -3.647 1.164 19.526 1.00 19.31 366 GLN A C 1
ATOM 2725 O O . GLN A 1 344 ? -3.304 2.243 20.005 1.00 19.29 366 GLN A O 1
ATOM 2731 N N . VAL A 1 345 ? -3.055 0.631 18.456 1.00 20.42 367 VAL A N 1
ATOM 2732 C CA . VAL A 1 345 ? -2.051 1.379 17.695 1.00 18.33 367 VAL A CA 1
ATOM 2733 C C . VAL A 1 345 ? -2.630 1.731 16.335 1.00 18.56 367 VAL A C 1
ATOM 2734 O O . VAL A 1 345 ? -3.255 0.892 15.672 1.00 18.94 367 VAL A O 1
ATOM 2738 N N . ALA A 1 346 ? -2.439 2.986 15.938 1.00 18.58 368 ALA A N 1
ATOM 2739 C CA . ALA A 1 346 ? -2.893 3.470 14.642 1.00 19.13 368 ALA A CA 1
ATOM 2740 C C . ALA A 1 346 ? -1.755 4.157 13.904 1.00 19.18 368 ALA A C 1
ATOM 2741 O O . ALA A 1 346 ? -0.720 4.505 14.495 1.00 17.93 368 ALA A O 1
ATOM 2743 N N . VAL A 1 347 ? -1.967 4.361 12.608 1.00 19.26 369 VAL A N 1
ATOM 2744 C CA . VAL A 1 347 ? -0.965 4.972 11.750 1.00 20.06 369 VAL A CA 1
ATOM 2745 C C . VAL A 1 347 ? -1.565 6.092 10.900 1.00 20.64 369 VAL A C 1
ATOM 2746 O O . VAL A 1 347 ? -2.742 6.033 10.510 1.00 20.91 369 VAL A O 1
ATOM 2750 N N . ALA A 1 348 ? -0.753 7.117 10.643 1.00 20.70 370 ALA A N 1
ATOM 2751 C CA . ALA A 1 348 ? -1.108 8.226 9.743 1.00 21.43 370 ALA A CA 1
ATOM 2752 C C . ALA A 1 348 ? 0.146 8.498 8.924 1.00 21.23 370 ALA A C 1
ATOM 2753 O O . ALA A 1 348 ? 1.270 8.296 9.403 1.00 21.09 370 ALA A O 1
ATOM 2755 N N . VAL A 1 349 ? -0.040 8.958 7.697 1.00 22.56 371 VAL A N 1
ATOM 2756 C CA . VAL A 1 349 ? 1.062 9.057 6.735 1.00 23.04 371 VAL A CA 1
ATOM 2757 C C . VAL A 1 349 ? 1.171 10.431 6.084 1.00 24.11 371 VAL A C 1
ATOM 2758 O O . VAL A 1 349 ? 0.161 11.037 5.749 1.00 24.79 371 VAL A O 1
ATOM 2762 N N . CYS A 1 350 ? 2.409 10.895 5.907 1.00 23.13 372 CYS A N 1
ATOM 2763 C CA . CYS A 1 350 ? 2.718 12.181 5.283 1.00 25.11 372 CYS A CA 1
ATOM 2764 C C . CYS A 1 350 ? 3.628 11.969 4.074 1.00 27.63 372 CYS A C 1
ATOM 2765 O O . CYS A 1 350 ? 4.679 11.333 4.181 1.00 26.36 372 CYS A O 1
ATOM 2768 N N . ASP A 1 351 ? 3.233 12.502 2.924 1.00 29.91 373 ASP A N 1
ATOM 2769 C CA . ASP A 1 351 ? 4.042 12.345 1.713 1.00 32.16 373 ASP A CA 1
ATOM 2770 C C . ASP A 1 351 ? 4.866 13.589 1.353 1.00 32.95 373 ASP A C 1
ATOM 2771 O O . ASP A 1 351 ? 5.494 13.625 0.299 1.00 35.28 373 ASP A O 1
ATOM 2776 N N . ASP A 1 352 ? 4.871 14.596 2.231 1.00 33.79 374 ASP A N 1
ATOM 2777 C CA . ASP A 1 352 ? 5.658 15.821 2.026 1.00 34.09 374 ASP A CA 1
ATOM 2778 C C . ASP A 1 352 ? 6.898 15.767 2.922 1.00 31.08 374 ASP A C 1
ATOM 2779 O O . ASP A 1 352 ? 6.829 16.099 4.109 1.00 30.56 374 ASP A O 1
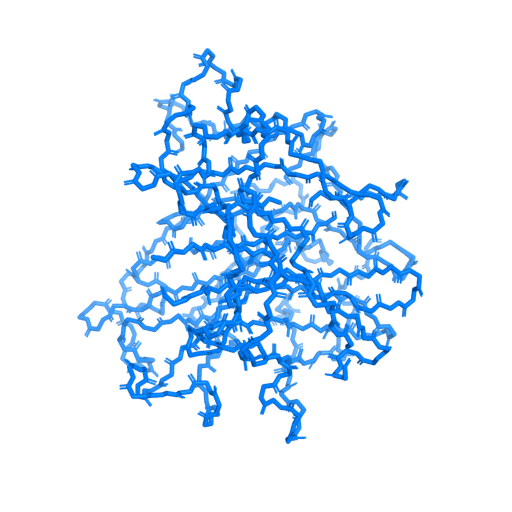ATOM 2784 N N . VAL A 1 353 ? 8.034 15.381 2.339 1.00 28.90 375 VAL A N 1
ATOM 2785 C CA . VAL A 1 353 ? 9.281 15.182 3.099 1.00 29.43 375 VAL A CA 1
ATOM 2786 C C . VAL A 1 353 ? 10.476 16.061 2.714 1.00 29.05 375 VAL A C 1
ATOM 2787 O O . VAL A 1 353 ? 11.570 15.905 3.277 1.00 27.51 375 VAL A O 1
ATOM 2791 N N . LYS A 1 354 ? 10.269 16.996 1.794 1.00 33.28 376 LYS A N 1
ATOM 2792 C CA . LYS A 1 354 ? 11.350 17.862 1.317 1.00 34.65 376 LYS A CA 1
ATOM 2793 C C . LYS A 1 354 ? 12.063 18.596 2.447 1.00 33.11 376 LYS A C 1
ATOM 2794 O O . LYS A 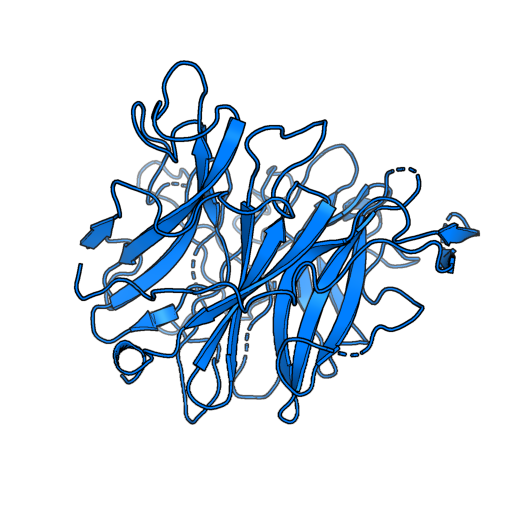1 354 ? 13.290 18.706 2.439 1.00 31.91 376 LYS A O 1
ATOM 2800 N N . LYS A 1 355 ? 11.301 19.076 3.430 1.00 33.66 377 LYS A N 1
ATOM 2801 C CA . LYS A 1 355 ? 11.886 19.827 4.553 1.00 32.79 377 LYS A CA 1
ATOM 2802 C C . LYS A 1 355 ? 12.918 19.058 5.380 1.00 30.69 377 LYS A C 1
ATOM 2803 O O . LYS A 1 355 ? 13.708 19.672 6.103 1.00 28.55 377 LYS A O 1
ATOM 2809 N N . LEU A 1 356 ? 12.920 17.730 5.262 1.00 29.25 378 LEU A N 1
ATOM 2810 C CA . LEU A 1 356 ? 13.877 16.890 5.989 1.00 31.09 378 LEU A CA 1
ATOM 2811 C C . LEU A 1 356 ? 15.295 16.886 5.398 1.00 33.15 378 LEU A C 1
ATOM 2812 O O . LEU A 1 356 ? 16.238 16.486 6.081 1.00 32.41 378 LEU A O 1
ATOM 2817 N N . LYS A 1 357 ? 15.448 17.280 4.133 1.00 39.28 379 LYS A N 1
ATOM 2818 C CA . LYS A 1 357 ? 16.780 17.349 3.495 1.00 43.12 379 LYS A CA 1
ATOM 2819 C C . LYS A 1 357 ? 17.585 18.527 4.041 1.00 48.24 379 LYS A C 1
ATOM 2820 O O . LYS A 1 357 ? 17.168 19.680 3.915 1.00 47.49 379 LYS A O 1
ATOM 2826 N N . THR A 1 358 ? 18.735 18.230 4.647 1.00 57.12 380 THR A N 1
ATOM 2827 C CA . THR A 1 358 ? 19.579 19.257 5.260 1.00 64.06 380 THR A CA 1
ATOM 2828 C C . THR A 1 358 ? 21.037 18.810 5.356 1.00 65.20 380 THR A C 1
ATOM 2829 O O . THR A 1 358 ? 21.587 18.247 4.413 1.00 64.70 380 THR A O 1
#

CATH classification: 2.115.10.20

Radius of gyration: 18.47 Å; Cα contacts (8 Å, |Δi|>4): 1023; chains: 1; bounding box: 46×48×43 Å